Protein AF-V5HG57-F1 (afdb_monomer_lite)

Foldseek 3Di:
DPQDADDQPFKKKWKFFAKAKDWDQDDPPPDDDDDPDQPPPADDPCVVVVVVVVPPPPPVVPVPDPDRDTDDIHMDTHPDMDMDIFHKDDQVVQCVLLVHPTDDPQKTWTQADGHPRSAQTFIWTDDPNDIDGQWGFHDFANGRVNGSHITMTGGVSVCVVLAVVLPVDPPDPVSVVSNDDDPVRVVVVVVVVVVRNVD

Organism: Ixodes ricinus (NCBI:txid34613)

Radius of gyration: 21.06 Å; chains: 1; bounding box: 44×42×65 Å

pLDDT: mean 74.92, std 21.06, range [32.16, 97.38]

Secondary structure (DSSP, 8-state):
----PPPTT--EEEEE--EEEEEEE--GGG--------------TTHHHHHHHHTSSSSTTTTT-TT--EEEEEEEE-SS-EEEEEPPBPHHHHHHHTT-S---TTEEEES----BT-TTPEEEEEETTEEEEEEEEEE--S-SSS-SS-EEEEEHHHHIIIIIHHHHS--SHHHHHHHSPPHHHHHHHHHHHHHHHT-

InterPro domains:
  IPR001254 Serine proteases, trypsin domain [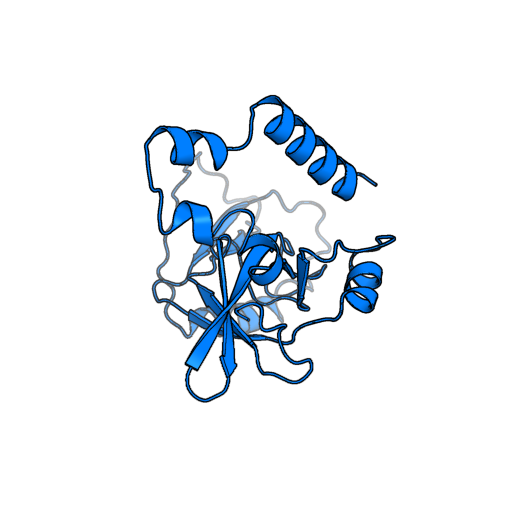PF00089] (87-161)
  IPR001254 Serine proteases, trypsin domain [PS50240] (1-161)
  IPR009003 Peptidase S1, PA clan [SSF50494] (6-161)
  IPR033116 Serine proteases, trypsin family, serine active site [PS00135] (113-124)
  IPR051487 Serine/Threonine Proteases with Immune and Developmental Roles [PTHR2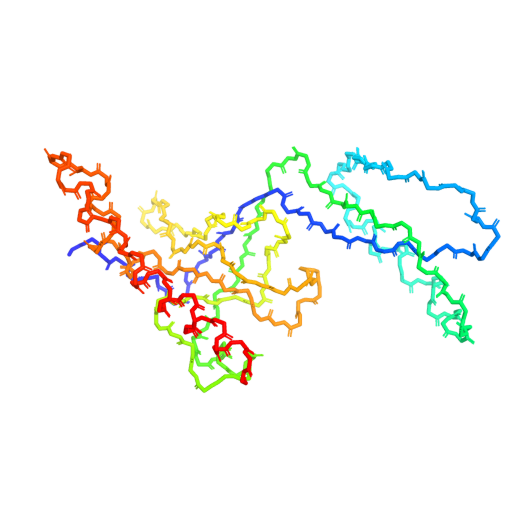4256] (86-161)

Structure (mmCIF, N/CA/C/O backbone):
data_AF-V5HG57-F1
#
_entry.id   AF-V5HG57-F1
#
loop_
_atom_site.group_PDB
_atom_site.id
_atom_site.type_symbol
_atom_site.label_atom_id
_atom_site.label_alt_id
_atom_site.label_comp_id
_atom_site.label_asym_id
_atom_site.label_entity_id
_atom_site.label_seq_id
_atom_site.pdbx_PDB_ins_code
_atom_site.Cartn_x
_atom_site.Cartn_y
_atom_site.Cartn_z
_atom_site.occupancy
_atom_site.B_iso_or_equiv
_atom_site.auth_seq_id
_atom_site.auth_comp_id
_atom_site.auth_asym_id
_atom_site.auth_atom_id
_atom_site.pdbx_PDB_model_num
ATOM 1 N N . GLU A 1 1 ? -6.795 -1.960 21.857 1.00 42.94 1 GLU A N 1
ATOM 2 C CA . GLU A 1 1 ? -7.233 -3.365 21.687 1.00 42.94 1 GLU A CA 1
ATOM 3 C C . GLU A 1 1 ? -7.550 -3.737 20.236 1.00 42.94 1 GLU A C 1
ATOM 5 O O . GLU A 1 1 ? -7.502 -4.916 19.932 1.00 42.94 1 GLU A O 1
ATOM 10 N N . ASN A 1 2 ? -7.757 -2.777 19.320 1.00 52.09 2 ASN A N 1
ATOM 11 C CA . ASN A 1 2 ? -8.104 -3.085 17.923 1.00 52.09 2 ASN A CA 1
ATOM 12 C C . ASN A 1 2 ? -6.965 -2.883 16.898 1.00 52.09 2 ASN A C 1
ATOM 14 O O . ASN A 1 2 ? -7.191 -3.010 15.698 1.00 52.09 2 ASN A O 1
ATOM 18 N N . CYS A 1 3 ? -5.746 -2.569 17.346 1.00 59.22 3 CYS A N 1
ATOM 19 C CA . CYS A 1 3 ? -4.592 -2.366 16.466 1.00 59.22 3 CYS A CA 1
ATOM 20 C C . CYS A 1 3 ? -3.727 -3.628 16.473 1.00 59.22 3 CYS A C 1
ATOM 22 O O . CYS A 1 3 ? -2.805 -3.749 17.280 1.00 59.22 3 CYS A O 1
ATOM 24 N N . ALA A 1 4 ? -4.056 -4.588 15.610 1.00 63.84 4 ALA A N 1
ATOM 25 C CA . ALA A 1 4 ? -3.170 -5.711 15.338 1.00 63.84 4 ALA A CA 1
ATOM 26 C C . ALA A 1 4 ? -2.140 -5.270 14.294 1.00 63.84 4 ALA A C 1
ATOM 28 O O . ALA A 1 4 ? -2.471 -5.023 13.133 1.00 63.84 4 ALA A O 1
ATOM 29 N N . GLU A 1 5 ? -0.889 -5.137 14.723 1.00 80.38 5 GLU A N 1
ATOM 30 C CA . GLU A 1 5 ? 0.228 -5.020 13.795 1.00 80.38 5 GLU A CA 1
ATOM 31 C C . GLU A 1 5 ? 0.356 -6.313 12.990 1.00 80.38 5 GLU A C 1
ATOM 33 O O . GLU A 1 5 ? 0.261 -7.409 13.544 1.00 80.38 5 GLU A O 1
ATOM 38 N N . ILE A 1 6 ? 0.578 -6.184 11.680 1.00 85.31 6 ILE A N 1
ATOM 39 C CA . ILE A 1 6 ? 0.797 -7.338 10.802 1.00 85.31 6 ILE A CA 1
ATOM 40 C C . ILE A 1 6 ? 2.002 -8.134 11.319 1.00 85.31 6 ILE A C 1
ATOM 42 O O . ILE A 1 6 ? 3.115 -7.582 11.350 1.00 85.31 6 ILE A O 1
ATOM 46 N N . PRO A 1 7 ? 1.831 -9.427 11.645 1.00 84.75 7 PRO A N 1
ATOM 47 C CA . PRO A 1 7 ? 2.942 -10.287 12.030 1.00 84.75 7 PRO A CA 1
ATOM 48 C C . PRO A 1 7 ? 3.995 -10.375 10.921 1.00 84.75 7 PRO A C 1
ATOM 50 O O . PRO A 1 7 ? 3.667 -10.415 9.739 1.00 84.75 7 PRO A O 1
ATOM 53 N N . SER A 1 8 ? 5.276 -10.444 11.282 1.00 78.12 8 SER A N 1
ATOM 54 C CA . SER A 1 8 ? 6.375 -10.364 10.307 1.00 78.12 8 SER A CA 1
ATOM 55 C C . SER A 1 8 ? 6.420 -11.489 9.275 1.00 78.12 8 SER A C 1
ATOM 57 O O . SER A 1 8 ? 6.880 -11.252 8.165 1.00 78.12 8 SER A O 1
ATOM 59 N N . ASN A 1 9 ? 5.921 -12.676 9.619 1.00 82.69 9 ASN A N 1
ATOM 60 C CA . ASN A 1 9 ? 5.987 -13.872 8.772 1.00 82.69 9 ASN A CA 1
ATOM 61 C C . ASN A 1 9 ? 4.621 -14.281 8.203 1.00 82.69 9 ASN A C 1
ATOM 63 O O . ASN A 1 9 ? 4.441 -15.434 7.809 1.00 82.69 9 ASN A O 1
ATOM 67 N N . ILE A 1 10 ? 3.632 -13.385 8.226 1.00 91.06 10 ILE A N 1
ATOM 68 C CA . ILE A 1 10 ? 2.308 -13.703 7.697 1.00 91.06 10 ILE A CA 1
ATOM 69 C C . ILE A 1 10 ? 2.287 -13.545 6.181 1.00 91.06 10 ILE A C 1
ATOM 71 O O . ILE A 1 10 ? 2.902 -12.631 5.630 1.00 91.06 10 ILE A O 1
ATOM 75 N N . ARG A 1 11 ? 1.557 -14.434 5.507 1.00 93.88 11 ARG A N 1
ATOM 76 C CA . ARG A 1 11 ? 1.314 -14.297 4.071 1.00 93.88 11 ARG A CA 1
ATOM 77 C C . ARG A 1 11 ? 0.352 -13.149 3.824 1.00 93.88 11 ARG A C 1
ATOM 79 O O . ARG A 1 11 ? -0.651 -13.018 4.529 1.00 93.88 11 ARG A O 1
ATOM 86 N N . THR A 1 12 ? 0.666 -12.346 2.818 1.00 95.62 12 THR A N 1
ATOM 87 C CA . THR A 1 12 ? -0.135 -11.193 2.427 1.00 95.62 12 THR A CA 1
ATOM 88 C C . THR A 1 12 ? -0.577 -11.314 0.984 1.00 95.62 12 THR A C 1
ATOM 90 O O . THR A 1 12 ? 0.136 -11.871 0.153 1.00 95.62 12 THR A O 1
ATOM 93 N N . TYR A 1 13 ? -1.756 -10.787 0.692 1.00 96.62 13 TYR A N 1
ATOM 94 C CA . TYR A 1 13 ? -2.418 -10.938 -0.591 1.00 96.62 13 TYR A CA 1
ATOM 95 C C . TYR A 1 13 ? -2.943 -9.597 -1.064 1.00 96.62 13 TYR A C 1
ATOM 97 O O . TYR A 1 13 ? -3.425 -8.795 -0.267 1.00 96.62 13 TYR A O 1
ATOM 105 N N . ILE A 1 14 ? -2.876 -9.385 -2.366 1.00 96.00 14 ILE A N 1
ATOM 106 C CA . ILE A 1 14 ? -3.485 -8.242 -3.041 1.00 96.00 14 ILE A CA 1
ATOM 107 C C . ILE A 1 14 ? -4.509 -8.747 -4.042 1.00 96.00 14 ILE A C 1
ATOM 109 O O . ILE A 1 14 ? -4.378 -9.865 -4.549 1.00 96.00 14 ILE A O 1
ATOM 113 N N . ALA A 1 15 ? -5.508 -7.921 -4.325 1.00 94.56 15 ALA A N 1
ATOM 114 C CA . ALA A 1 15 ? -6.514 -8.196 -5.336 1.00 94.56 15 ALA A CA 1
ATOM 115 C C . ALA A 1 15 ? -6.860 -6.926 -6.116 1.00 94.56 15 ALA A C 1
ATOM 117 O O . ALA A 1 15 ? -6.899 -5.840 -5.533 1.00 94.56 15 ALA A O 1
ATOM 118 N N . GLY A 1 16 ? -7.138 -7.079 -7.408 1.00 92.25 16 GLY A N 1
ATOM 119 C CA . GLY A 1 16 ? -7.484 -5.971 -8.290 1.00 92.25 16 GLY A CA 1
ATOM 120 C C . GLY A 1 16 ? -7.630 -6.384 -9.757 1.00 92.25 16 GLY A C 1
ATOM 121 O O . GLY A 1 16 ? -7.575 -7.572 -10.086 1.00 92.25 16 GLY A O 1
ATOM 122 N N . TRP A 1 17 ? -7.892 -5.403 -10.619 1.00 89.25 17 TRP A N 1
ATOM 123 C CA . TRP A 1 17 ? -8.139 -5.579 -12.061 1.00 89.25 17 TRP A CA 1
ATOM 124 C C . TRP A 1 17 ? -6.959 -5.147 -12.935 1.00 89.25 17 TRP A C 1
ATOM 126 O O . TRP A 1 17 ? -7.114 -5.097 -14.152 1.00 89.25 17 TRP A O 1
ATOM 136 N N . GLY A 1 18 ? -5.819 -4.845 -12.304 1.00 84.50 18 GLY A N 1
ATOM 137 C CA . GLY A 1 18 ? -4.520 -4.482 -12.857 1.00 84.50 18 GLY A CA 1
ATOM 138 C C . GLY A 1 18 ? -4.418 -4.366 -14.376 1.00 84.50 18 GLY A C 1
ATOM 139 O O . GLY A 1 18 ? -4.601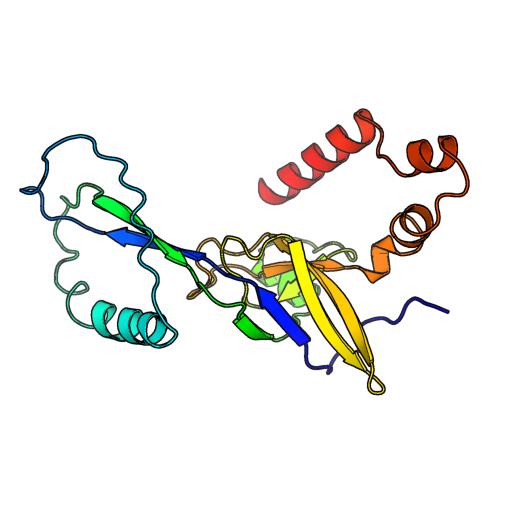 -5.333 -15.119 1.00 84.50 18 GLY A O 1
ATOM 140 N N . GLN A 1 19 ? -4.039 -3.176 -14.817 1.00 84.19 19 GLN A N 1
ATOM 141 C CA . GLN A 1 19 ? -3.807 -2.813 -16.201 1.00 84.19 19 GLN A CA 1
ATOM 142 C C . GLN A 1 19 ? -2.316 -2.565 -16.436 1.00 84.19 19 GLN A C 1
ATOM 144 O O . GLN A 1 19 ? -1.658 -1.879 -15.652 1.00 84.19 19 GLN A O 1
ATOM 149 N N . LYS A 1 20 ? -1.782 -3.105 -17.530 1.00 81.31 20 LYS A N 1
ATOM 150 C CA . LYS A 1 20 ? -0.427 -2.827 -18.006 1.00 81.31 20 LYS A CA 1
ATOM 151 C C . LYS A 1 20 ? -0.487 -2.003 -19.285 1.00 81.31 20 LYS A C 1
ATOM 153 O O . LYS A 1 20 ? -1.178 -2.374 -20.230 1.00 81.31 20 LYS A O 1
ATOM 158 N N . GLU A 1 21 ? 0.272 -0.916 -19.323 1.00 70.69 21 GLU A N 1
ATOM 159 C CA . GLU A 1 21 ? 0.522 -0.177 -20.559 1.00 70.69 21 GLU A CA 1
ATOM 160 C C . GLU A 1 21 ? 1.551 -0.936 -21.409 1.00 70.69 21 GLU A C 1
ATOM 162 O O . GLU A 1 21 ? 2.564 -1.421 -20.900 1.00 70.69 21 GLU A O 1
ATOM 167 N N . VAL A 1 22 ? 1.283 -1.068 -22.705 1.00 66.81 22 VAL A N 1
ATOM 168 C CA . VAL A 1 22 ? 2.178 -1.686 -23.686 1.00 66.81 22 VAL A CA 1
ATOM 169 C C . VAL A 1 22 ? 2.349 -0.713 -24.844 1.00 66.81 22 VAL A C 1
ATOM 171 O O . VAL A 1 22 ? 1.372 -0.277 -25.453 1.00 66.81 22 VAL A O 1
ATOM 174 N N . PHE A 1 23 ? 3.598 -0.349 -25.129 1.00 63.00 23 PHE A N 1
ATOM 175 C CA . PHE A 1 23 ? 3.946 0.523 -26.246 1.00 63.00 23 PHE A CA 1
ATOM 176 C C . PHE A 1 23 ? 4.229 -0.326 -27.483 1.00 63.00 23 PHE A C 1
ATOM 178 O O . PHE A 1 23 ? 5.211 -1.068 -27.500 1.00 63.00 23 PHE A O 1
ATOM 185 N N . ASP A 1 24 ? 3.414 -0.187 -28.528 1.00 56.53 24 ASP A N 1
ATOM 186 C CA . ASP A 1 24 ? 3.728 -0.794 -29.820 1.00 56.53 24 ASP A CA 1
ATOM 187 C C . ASP A 1 24 ? 4.798 0.050 -30.528 1.00 56.53 24 ASP A C 1
ATOM 189 O O . ASP A 1 24 ? 4.638 1.264 -30.706 1.00 56.53 24 ASP A O 1
ATOM 193 N N . THR A 1 25 ? 5.884 -0.577 -30.991 1.00 53.00 25 THR A N 1
ATOM 194 C CA . THR A 1 25 ? 6.764 0.058 -31.980 1.00 53.00 25 THR A CA 1
ATOM 195 C C . THR A 1 25 ? 6.240 -0.268 -33.376 1.00 53.00 25 THR A C 1
ATOM 197 O O . THR A 1 25 ? 6.283 -1.409 -33.833 1.00 53.00 25 THR A O 1
ATOM 200 N N . LEU A 1 26 ? 5.680 0.728 -34.068 1.00 49.19 26 LEU A N 1
ATOM 201 C CA . LEU A 1 26 ? 5.247 0.545 -35.452 1.00 49.19 26 LEU A CA 1
ATOM 202 C C . LEU A 1 26 ? 6.386 0.915 -36.417 1.00 49.19 26 LEU A C 1
ATOM 204 O O . LEU A 1 26 ? 7.054 1.931 -36.218 1.00 49.19 26 LEU A O 1
ATOM 208 N N . PRO A 1 27 ? 6.613 0.130 -37.486 1.00 47.38 27 PRO A N 1
ATOM 209 C CA . PRO A 1 27 ? 7.460 0.549 -38.598 1.00 47.38 27 PRO A CA 1
ATOM 210 C C . PRO A 1 27 ? 6.928 1.839 -39.250 1.00 47.38 27 PRO A C 1
ATOM 212 O O . PRO A 1 27 ? 5.717 1.984 -39.420 1.00 47.38 27 PRO A O 1
ATOM 215 N N . ASP A 1 28 ? 7.841 2.726 -39.671 1.00 45.78 28 ASP A N 1
ATOM 216 C CA . ASP A 1 28 ? 7.600 4.078 -40.235 1.00 45.78 28 ASP A CA 1
ATOM 217 C C . ASP A 1 28 ? 6.481 4.180 -41.305 1.00 45.78 28 ASP A C 1
ATOM 219 O O . ASP A 1 28 ? 5.923 5.257 -41.510 1.00 45.78 28 ASP A O 1
ATOM 223 N N . ASP A 1 29 ? 6.129 3.089 -41.992 1.00 46.75 29 ASP A N 1
ATOM 224 C CA . ASP A 1 29 ? 5.188 3.090 -43.127 1.00 46.75 29 ASP A CA 1
ATOM 225 C C . ASP A 1 29 ? 3.693 3.049 -42.739 1.00 46.75 29 ASP A C 1
ATOM 227 O O . ASP A 1 29 ? 2.832 3.073 -43.619 1.00 46.75 29 ASP A O 1
ATOM 231 N N . TYR A 1 30 ? 3.355 3.012 -41.445 1.00 43.81 30 TYR A N 1
ATOM 232 C CA . TYR A 1 30 ? 1.968 2.926 -40.955 1.00 43.81 30 TYR A CA 1
ATOM 233 C C . TYR A 1 30 ? 1.437 4.232 -40.339 1.00 43.81 30 TYR A C 1
ATOM 235 O O . TYR A 1 30 ? 0.608 4.216 -39.435 1.00 43.81 30 TYR A O 1
ATOM 243 N N . PHE A 1 31 ? 1.870 5.394 -40.833 1.00 38.50 31 PHE A N 1
ATOM 244 C CA . PHE A 1 31 ? 1.206 6.656 -40.495 1.00 38.50 31 PHE A CA 1
ATOM 245 C C . PHE A 1 31 ? -0.000 6.883 -41.410 1.00 38.50 31 PHE A C 1
ATOM 247 O O . PHE A 1 31 ? 0.110 7.492 -42.473 1.00 38.50 31 PHE A O 1
ATOM 254 N N . ASN A 1 32 ? -1.173 6.428 -40.971 1.00 36.78 32 ASN A N 1
ATOM 255 C CA . ASN A 1 32 ? -2.431 6.986 -41.446 1.00 36.78 32 ASN A CA 1
ATOM 256 C C . ASN A 1 32 ? -3.322 7.330 -40.250 1.00 36.78 32 ASN A C 1
ATOM 258 O O . ASN A 1 32 ? -3.876 6.452 -39.605 1.00 36.78 32 ASN A O 1
ATOM 262 N N . GLU A 1 33 ? -3.432 8.641 -40.035 1.00 36.12 33 GLU A N 1
ATOM 263 C CA . GLU A 1 33 ? -4.558 9.345 -39.423 1.00 36.12 33 GLU A CA 1
ATOM 264 C C . GLU A 1 33 ? -4.818 9.123 -37.920 1.00 36.12 33 GLU A C 1
ATOM 266 O O . GLU A 1 33 ? -4.978 8.018 -37.421 1.00 36.12 33 GLU A O 1
ATOM 271 N N . TYR A 1 34 ? -4.875 10.246 -37.197 1.00 35.69 34 TYR A N 1
ATOM 272 C CA . TYR A 1 34 ? -5.292 10.371 -35.802 1.00 35.69 34 TYR A CA 1
ATOM 273 C C . TYR A 1 34 ? -6.565 9.556 -35.510 1.00 35.69 34 TYR A C 1
ATOM 275 O O . TYR A 1 34 ? -7.676 10.040 -35.716 1.00 35.69 34 TYR A O 1
ATOM 283 N N . TYR A 1 35 ? -6.402 8.358 -34.960 1.00 32.16 35 TYR A N 1
ATOM 284 C CA . TYR A 1 35 ? -7.476 7.595 -34.340 1.00 32.16 35 TYR A CA 1
ATOM 285 C C . TYR A 1 35 ? -7.008 7.149 -32.954 1.00 32.16 35 TYR A C 1
ATOM 287 O O . TYR A 1 35 ? -6.254 6.194 -32.802 1.00 32.16 35 TYR A O 1
ATOM 295 N N . TYR A 1 36 ? -7.448 7.886 -31.931 1.00 37.22 36 TYR A N 1
ATOM 296 C CA . TYR A 1 36 ? -7.508 7.376 -30.564 1.00 37.22 36 TYR A CA 1
ATOM 297 C C . TYR A 1 36 ? -8.676 6.387 -30.508 1.00 37.22 36 TYR A C 1
ATOM 299 O O . TYR A 1 36 ? -9.781 6.753 -30.114 1.00 37.22 36 TYR A O 1
ATOM 307 N N . GLU A 1 37 ? -8.458 5.161 -30.972 1.00 34.44 37 GLU A N 1
ATOM 308 C CA . GLU A 1 37 ? -9.336 4.049 -30.620 1.00 34.44 37 GLU A CA 1
ATOM 309 C C . GLU A 1 37 ? -8.709 3.347 -29.420 1.00 34.44 37 GLU A C 1
ATOM 311 O O . GLU A 1 37 ? -7.666 2.703 -29.510 1.00 34.44 37 GLU A O 1
ATOM 316 N N . GLU A 1 38 ? -9.328 3.555 -28.262 1.00 38.06 38 GLU A N 1
ATOM 317 C CA . GLU A 1 38 ? -9.085 2.807 -27.036 1.00 38.06 38 GLU A CA 1
ATOM 318 C C . GLU A 1 38 ? -9.523 1.357 -27.312 1.00 38.06 38 GLU A C 1
ATOM 320 O O . GLU A 1 38 ? -10.684 0.990 -27.134 1.00 38.06 38 GLU A O 1
ATOM 325 N N . PHE A 1 39 ? -8.626 0.550 -27.888 1.00 40.44 39 PHE A N 1
ATOM 326 C CA . PHE A 1 39 ? -8.880 -0.867 -28.139 1.00 40.44 39 PHE A CA 1
ATOM 327 C C . PHE A 1 39 ? -8.864 -1.603 -26.801 1.00 40.44 39 PHE A C 1
ATOM 329 O O . PHE A 1 39 ? -7.827 -2.045 -26.309 1.00 40.44 39 PHE A O 1
ATOM 336 N N . GLU A 1 40 ? -10.041 -1.712 -26.200 1.00 42.28 40 GLU A N 1
ATOM 337 C CA . GLU A 1 40 ? -10.320 -2.598 -25.082 1.00 42.28 40 GLU A CA 1
ATOM 338 C C . GLU A 1 40 ? -10.307 -4.066 -25.560 1.00 42.28 40 GLU A C 1
ATOM 340 O O . GLU A 1 40 ? -11.352 -4.693 -25.720 1.00 42.28 40 GLU A O 1
ATOM 345 N N . GLU A 1 41 ? -9.131 -4.631 -25.854 1.00 44.59 41 GLU A N 1
ATOM 346 C CA . GLU A 1 41 ? -9.019 -6.073 -26.103 1.00 44.59 41 GLU A CA 1
ATOM 347 C C . GLU A 1 41 ? -9.095 -6.828 -24.768 1.00 44.59 41 GLU A C 1
ATOM 349 O O . GLU A 1 41 ? -8.164 -6.843 -23.961 1.00 44.59 41 GLU A O 1
ATOM 354 N N . ASP A 1 42 ? -10.250 -7.448 -24.531 1.00 41.72 42 ASP A N 1
ATOM 355 C CA . ASP A 1 42 ? -10.538 -8.303 -23.381 1.00 41.72 42 ASP A CA 1
ATOM 356 C C . ASP A 1 42 ? -9.661 -9.570 -23.410 1.00 41.72 42 ASP A C 1
ATOM 358 O O . ASP A 1 42 ? -10.064 -10.623 -23.911 1.00 41.72 42 ASP A O 1
ATOM 362 N N . MET A 1 43 ? -8.435 -9.497 -22.886 1.00 46.25 43 MET A N 1
ATOM 363 C CA . MET A 1 43 ? -7.563 -10.670 -22.837 1.00 46.25 43 MET A CA 1
ATOM 364 C C . MET A 1 43 ? -7.898 -11.560 -21.636 1.00 46.25 43 MET A C 1
ATOM 366 O O . MET A 1 43 ? -7.710 -11.207 -20.471 1.00 46.25 43 MET A O 1
ATOM 370 N N . ALA A 1 44 ? -8.390 -12.760 -21.945 1.00 40.06 44 ALA A N 1
ATOM 371 C CA . ALA A 1 44 ? -8.538 -13.857 -21.000 1.00 40.06 44 ALA A CA 1
ATOM 372 C C . ALA A 1 44 ? -7.175 -14.292 -20.420 1.00 40.06 44 ALA A C 1
ATOM 374 O O . ALA A 1 44 ? -6.125 -14.069 -21.021 1.00 40.06 44 ALA A O 1
ATOM 375 N N . LYS A 1 45 ? -7.230 -14.962 -19.260 1.00 43.38 45 LYS A N 1
ATOM 376 C CA . LYS A 1 45 ? -6.143 -15.443 -18.372 1.00 43.38 45 LYS A CA 1
ATOM 377 C C . LYS A 1 45 ? -4.840 -15.971 -19.008 1.00 43.38 45 LYS A C 1
ATOM 379 O O . LYS A 1 45 ? -3.826 -15.986 -18.316 1.00 43.38 45 LYS A O 1
ATOM 384 N N . ASP A 1 46 ? -4.839 -16.364 -20.278 1.00 42.28 46 ASP A N 1
ATOM 385 C CA . ASP A 1 46 ? -3.674 -16.914 -20.984 1.00 42.28 46 ASP A CA 1
ATOM 386 C C . ASP A 1 46 ? -2.812 -15.845 -21.702 1.00 42.28 46 ASP A C 1
ATOM 388 O O . ASP A 1 46 ? -1.654 -16.106 -22.030 1.00 42.28 46 ASP A O 1
ATOM 392 N N . GLY A 1 47 ? -3.316 -14.614 -21.885 1.00 43.97 47 GLY A N 1
ATOM 393 C CA . GLY A 1 47 ? -2.632 -13.558 -22.652 1.00 43.97 47 GLY A CA 1
ATOM 394 C C . GLY A 1 47 ? -1.387 -12.954 -21.981 1.00 43.97 47 GLY A C 1
ATOM 395 O O . GLY A 1 47 ? -0.433 -12.589 -22.662 1.00 43.97 47 GLY A O 1
ATOM 396 N N . ILE A 1 48 ? -1.336 -12.901 -20.643 1.00 44.75 48 ILE A N 1
ATOM 397 C CA . ILE A 1 48 ? -0.183 -12.327 -19.912 1.00 44.75 48 ILE A CA 1
ATOM 398 C C . ILE A 1 48 ? 1.062 -13.225 -20.032 1.00 44.75 48 ILE A C 1
ATOM 400 O O . ILE A 1 48 ? 2.185 -12.727 -20.098 1.00 44.75 48 ILE A O 1
ATOM 404 N N . LEU A 1 49 ? 0.881 -14.551 -20.088 1.00 41.69 49 LEU A N 1
ATOM 405 C CA . LEU A 1 49 ? 1.987 -15.497 -20.280 1.00 41.69 49 LEU A CA 1
ATOM 406 C C . LEU A 1 49 ? 2.459 -15.530 -21.742 1.00 41.69 49 LEU A C 1
ATOM 408 O O . LEU A 1 49 ? 3.662 -15.631 -21.973 1.00 41.69 49 LEU A O 1
ATOM 412 N N . GLN A 1 50 ? 1.552 -15.363 -22.712 1.00 38.66 50 GLN A N 1
ATOM 413 C CA . GLN A 1 50 ? 1.906 -15.246 -24.133 1.00 38.66 50 GLN A CA 1
ATOM 414 C C . GLN A 1 50 ? 2.667 -13.956 -24.459 1.00 38.66 50 GLN A C 1
ATOM 416 O O . GLN A 1 50 ? 3.651 -14.015 -25.194 1.00 38.66 50 GLN A O 1
ATOM 421 N N . ALA A 1 51 ? 2.313 -12.825 -23.839 1.00 42.47 51 ALA A N 1
ATOM 422 C CA . ALA A 1 51 ? 3.063 -11.576 -23.998 1.00 42.47 51 ALA A CA 1
ATOM 423 C C . ALA A 1 51 ? 4.534 -11.709 -23.555 1.00 42.47 51 ALA A C 1
ATOM 425 O O . ALA A 1 51 ? 5.404 -11.014 -24.064 1.00 42.47 51 ALA A O 1
ATOM 426 N N . ARG A 1 52 ? 4.856 -12.636 -22.643 1.00 41.78 52 ARG A N 1
ATOM 427 C CA . ARG A 1 52 ? 6.246 -12.899 -22.242 1.00 41.78 52 ARG A CA 1
ATOM 428 C C . ARG A 1 52 ? 7.021 -13.740 -23.263 1.00 41.78 52 ARG A C 1
ATOM 430 O O . ARG A 1 52 ? 8.239 -13.604 -23.342 1.00 41.78 52 ARG A O 1
ATOM 437 N N . GLU A 1 53 ? 6.347 -14.607 -24.019 1.00 38.81 53 GLU A N 1
ATOM 438 C CA . GLU A 1 53 ? 6.989 -15.444 -25.043 1.00 38.81 53 GLU A CA 1
ATOM 439 C C . GLU A 1 53 ? 7.143 -14.711 -26.385 1.00 38.81 53 GLU A C 1
ATOM 441 O O . GLU A 1 53 ? 8.165 -14.885 -27.045 1.00 38.81 53 GLU A O 1
ATOM 446 N N . GLU A 1 54 ? 6.214 -13.825 -26.759 1.00 41.47 54 GLU A N 1
ATOM 447 C CA . GLU A 1 54 ? 6.322 -13.048 -28.007 1.00 41.47 54 GLU A CA 1
ATOM 448 C C . GLU A 1 54 ? 7.367 -11.916 -27.942 1.00 41.47 54 GLU A C 1
ATOM 450 O O . GLU A 1 54 ? 7.960 -11.574 -28.965 1.00 41.47 54 GLU A O 1
ATOM 455 N N . PHE A 1 55 ? 7.684 -11.399 -26.748 1.00 42.72 55 PHE A N 1
ATOM 456 C CA . PHE A 1 55 ? 8.705 -10.355 -26.557 1.00 42.72 55 PHE A CA 1
ATOM 457 C C . PHE A 1 55 ? 10.157 -10.876 -26.487 1.00 42.72 55 PHE A C 1
ATOM 459 O O . PHE A 1 55 ? 11.096 -10.084 -26.569 1.00 42.72 55 PHE A O 1
ATOM 466 N N . SER A 1 56 ? 10.379 -12.188 -26.327 1.00 42.47 56 SER A N 1
ATOM 467 C CA . SER A 1 56 ? 11.709 -12.734 -25.994 1.00 42.47 56 SER A CA 1
ATOM 468 C C . SER A 1 56 ? 12.704 -12.737 -27.162 1.00 42.47 56 SER A C 1
ATOM 470 O O . SER A 1 56 ? 13.883 -12.460 -26.950 1.00 42.47 56 SER A O 1
ATOM 472 N N . ASP A 1 57 ? 12.275 -13.017 -28.397 1.00 39.91 57 ASP A N 1
ATOM 473 C CA . ASP A 1 57 ? 13.241 -13.461 -29.420 1.00 39.91 57 ASP A CA 1
ATOM 474 C C . ASP A 1 57 ? 13.299 -12.599 -30.697 1.00 39.91 57 ASP A C 1
ATOM 476 O O . ASP A 1 57 ? 14.262 -12.716 -31.459 1.00 39.91 57 ASP A O 1
ATOM 480 N N . TYR A 1 58 ? 12.334 -11.701 -30.945 1.00 41.38 58 TYR A N 1
ATOM 481 C CA . TYR A 1 58 ? 12.268 -10.955 -32.215 1.00 41.38 58 TYR A CA 1
ATOM 482 C C . TYR A 1 58 ? 12.820 -9.515 -32.157 1.00 41.38 58 TYR A C 1
ATOM 484 O O . TYR A 1 58 ? 13.398 -9.046 -33.139 1.00 41.38 58 TYR A O 1
ATOM 492 N N . GLU A 1 59 ? 12.727 -8.810 -31.022 1.00 43.69 59 GLU A N 1
ATOM 493 C CA . GLU A 1 59 ? 13.049 -7.368 -30.970 1.00 43.69 59 GLU A CA 1
ATOM 494 C C . GLU A 1 59 ? 14.473 -7.018 -30.505 1.00 43.69 59 GLU A C 1
ATOM 496 O O . GLU A 1 59 ? 14.999 -5.970 -30.888 1.00 43.69 59 GLU A O 1
ATOM 501 N N . LEU A 1 60 ? 15.174 -7.896 -29.776 1.00 40.47 60 LEU A N 1
ATOM 502 C CA . LEU A 1 60 ? 16.541 -7.604 -29.304 1.00 40.47 60 LEU A CA 1
ATOM 503 C C . LEU A 1 60 ? 17.588 -7.516 -30.432 1.00 40.47 60 LEU A C 1
ATOM 505 O O . LEU A 1 60 ? 18.661 -6.950 -30.231 1.00 40.47 60 LEU A O 1
ATOM 509 N N . THR A 1 61 ? 17.299 -8.034 -31.630 1.00 38.62 61 THR A N 1
ATOM 510 C CA . THR A 1 61 ? 18.231 -7.966 -32.773 1.00 38.62 61 THR A CA 1
ATOM 511 C C . THR A 1 61 ? 18.081 -6.700 -33.622 1.00 38.62 61 THR A C 1
ATOM 513 O O . THR A 1 61 ? 19.019 -6.348 -34.338 1.00 38.62 61 THR A O 1
ATOM 516 N N . ASN A 1 62 ? 16.966 -5.967 -33.501 1.00 40.66 62 ASN A N 1
ATOM 517 C CA . ASN A 1 62 ? 16.649 -4.814 -34.357 1.00 40.66 62 ASN A CA 1
ATOM 518 C C . ASN A 1 62 ? 16.746 -3.444 -33.659 1.00 40.66 62 ASN A C 1
ATOM 520 O O . ASN A 1 62 ? 16.617 -2.414 -34.323 1.00 40.66 62 ASN A O 1
ATOM 524 N N . MET A 1 63 ? 17.089 -3.396 -32.365 1.00 39.91 63 MET A N 1
ATOM 525 C CA . MET A 1 63 ? 17.326 -2.148 -31.608 1.00 39.91 63 MET A CA 1
ATOM 526 C C . MET A 1 63 ? 18.521 -1.304 -32.102 1.00 39.91 63 MET A C 1
ATOM 528 O O . MET A 1 63 ? 18.815 -0.250 -31.545 1.00 39.91 63 MET A O 1
ATOM 532 N N . ALA A 1 64 ? 19.208 -1.713 -33.172 1.00 36.00 64 ALA A N 1
ATOM 533 C CA . ALA A 1 64 ? 20.247 -0.911 -33.816 1.00 36.00 64 ALA A CA 1
ATOM 534 C C . ALA A 1 64 ? 19.705 0.117 -34.839 1.00 36.00 64 ALA A C 1
ATOM 536 O O . ALA A 1 64 ? 20.495 0.668 -35.609 1.00 36.00 64 ALA A O 1
ATOM 537 N N . SER A 1 65 ? 18.392 0.392 -34.883 1.00 39.91 65 SER A N 1
ATOM 538 C CA . SER A 1 65 ? 17.818 1.416 -35.771 1.00 39.91 65 SER A CA 1
ATOM 539 C C . SER A 1 65 ? 17.406 2.682 -34.999 1.00 39.91 65 SER A C 1
ATOM 541 O O . SER A 1 65 ? 16.467 2.637 -34.207 1.00 39.91 65 SER A O 1
ATOM 543 N N . PRO A 1 66 ? 18.037 3.847 -35.239 1.00 40.09 66 PRO A N 1
ATOM 544 C CA . PRO A 1 66 ? 17.770 5.094 -34.513 1.00 40.09 66 PRO A CA 1
ATOM 545 C C . PRO A 1 66 ? 16.473 5.811 -34.957 1.00 40.09 66 PRO A C 1
ATOM 547 O O . PRO A 1 66 ? 16.401 7.036 -34.895 1.00 40.09 66 PRO A O 1
ATOM 550 N N . ARG A 1 67 ? 15.469 5.081 -35.469 1.00 42.81 67 ARG A N 1
ATOM 551 C CA . ARG A 1 67 ? 14.268 5.639 -36.130 1.00 42.81 67 ARG A CA 1
ATOM 552 C C . ARG A 1 67 ? 12.924 5.079 -35.646 1.00 42.81 67 ARG A C 1
ATOM 554 O O . ARG A 1 67 ? 11.936 5.242 -36.342 1.00 42.81 67 ARG A O 1
ATOM 561 N N . ALA A 1 68 ? 12.846 4.440 -34.482 1.00 44.31 68 ALA A N 1
ATOM 562 C CA . ALA A 1 68 ? 11.539 4.071 -33.934 1.00 44.31 68 ALA A CA 1
ATOM 563 C C . ALA A 1 68 ? 10.731 5.347 -33.604 1.00 44.31 68 ALA A C 1
ATOM 565 O O . ALA A 1 68 ? 11.066 6.073 -32.667 1.00 44.31 68 ALA A O 1
ATOM 566 N N . VAL A 1 69 ? 9.708 5.650 -34.406 1.00 47.97 69 VAL A N 1
ATOM 567 C CA . VAL A 1 69 ? 8.713 6.695 -34.128 1.00 47.97 69 VAL A CA 1
ATOM 568 C C . VAL A 1 69 ? 7.592 6.045 -33.312 1.00 47.97 69 VAL A C 1
ATOM 570 O O . VAL A 1 69 ? 7.120 4.970 -33.667 1.00 47.97 69 VAL A O 1
ATOM 573 N N . GLY A 1 70 ? 7.221 6.652 -32.180 1.00 48.00 70 GLY A N 1
ATOM 574 C CA . GLY A 1 70 ? 6.292 6.058 -31.209 1.00 48.00 70 GLY A CA 1
ATOM 575 C C . GLY A 1 70 ? 4.948 5.651 -31.824 1.00 48.00 70 GLY A C 1
ATOM 576 O O . GLY A 1 70 ? 4.333 6.445 -32.536 1.00 48.00 70 GLY A O 1
ATOM 577 N N . GLY A 1 71 ? 4.523 4.413 -31.556 1.00 51.44 71 GLY A N 1
ATOM 578 C CA . GLY A 1 71 ? 3.230 3.863 -31.962 1.00 51.44 71 GLY A CA 1
ATOM 579 C C . GLY A 1 71 ? 2.132 4.050 -30.903 1.00 51.44 71 GLY A C 1
ATOM 580 O O . GLY A 1 71 ? 2.336 4.762 -29.914 1.00 51.44 71 GLY A O 1
ATOM 581 N N . PRO A 1 72 ? 0.942 3.457 -31.119 1.00 54.69 72 PRO A N 1
ATOM 582 C CA . PRO A 1 72 ? -0.176 3.551 -30.186 1.00 54.69 72 PRO A CA 1
ATOM 583 C C . PRO A 1 72 ? 0.152 2.879 -28.845 1.00 54.69 72 PRO A C 1
ATOM 585 O O . PRO A 1 72 ? 0.858 1.873 -28.783 1.00 54.69 72 PRO A O 1
ATOM 588 N N . VAL A 1 73 ? -0.397 3.440 -27.766 1.00 58.50 73 VAL A N 1
ATOM 589 C CA . VAL A 1 73 ? -0.364 2.829 -26.432 1.00 58.50 73 VAL A CA 1
ATOM 590 C C . VAL A 1 73 ? -1.538 1.863 -26.334 1.00 58.50 73 VAL A C 1
ATOM 592 O O . VAL A 1 73 ? -2.689 2.281 -26.466 1.00 58.50 73 VAL A O 1
ATOM 595 N N . ARG A 1 74 ? -1.257 0.579 -26.111 1.00 64.88 74 ARG A N 1
ATOM 596 C CA . ARG A 1 74 ? -2.268 -0.421 -25.759 1.00 64.88 74 ARG A CA 1
ATOM 597 C C . ARG A 1 74 ? -2.315 -0.608 -24.256 1.00 64.88 74 ARG A C 1
ATOM 599 O O . ARG A 1 74 ? -1.313 -0.471 -23.560 1.00 64.88 74 ARG A O 1
ATOM 606 N N . PHE A 1 75 ? -3.482 -0.996 -23.766 1.00 67.31 75 PHE A N 1
ATOM 607 C CA . PHE A 1 75 ? -3.693 -1.288 -22.361 1.00 67.31 75 PHE A CA 1
ATOM 608 C C . PHE A 1 75 ? -4.157 -2.728 -22.195 1.00 67.31 75 PHE A C 1
ATOM 610 O O . PHE A 1 75 ? -5.266 -3.084 -22.582 1.00 67.31 75 PHE A O 1
ATOM 617 N N . LEU A 1 76 ? -3.310 -3.562 -21.600 1.00 71.88 76 LEU A N 1
ATOM 618 C CA . LEU A 1 76 ? -3.680 -4.920 -21.231 1.00 71.88 76 LEU A CA 1
ATO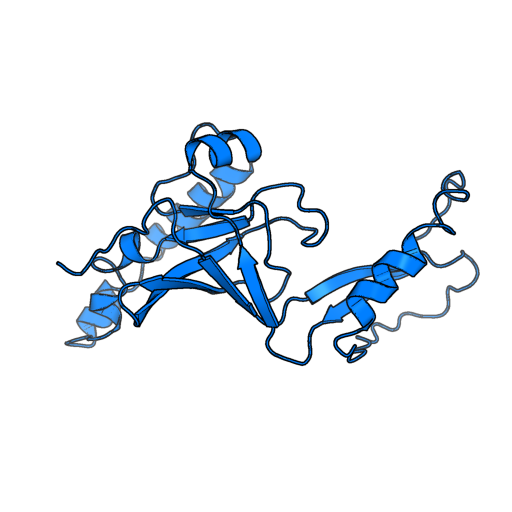M 619 C C . LEU A 1 76 ? -4.380 -4.867 -19.881 1.00 71.88 76 LEU A C 1
ATOM 621 O O . LEU A 1 76 ? -3.735 -4.609 -18.869 1.00 71.88 76 LEU A O 1
ATOM 625 N N . ARG A 1 77 ? -5.688 -5.099 -19.855 1.00 74.06 77 ARG A N 1
ATOM 626 C CA . ARG A 1 77 ? -6.498 -5.076 -18.631 1.00 74.06 77 ARG A CA 1
ATOM 627 C C . ARG A 1 77 ? -7.017 -6.463 -18.284 1.00 74.06 77 ARG A C 1
ATOM 629 O O . ARG A 1 77 ? -7.278 -7.271 -19.174 1.00 74.06 77 ARG A O 1
ATOM 636 N N . SER A 1 78 ? -7.249 -6.712 -17.000 1.00 74.62 78 SER A N 1
ATOM 637 C CA . SER A 1 78 ? -7.958 -7.918 -16.571 1.00 74.62 78 SER A CA 1
ATOM 638 C C . SER A 1 78 ? -9.467 -7.665 -16.547 1.00 74.62 78 SER A C 1
ATOM 640 O O . SER A 1 78 ? -9.940 -6.764 -15.861 1.00 74.62 78 SER A O 1
ATOM 642 N N . VAL A 1 79 ? -10.248 -8.484 -17.256 1.00 77.69 79 VAL A N 1
ATOM 643 C CA . VAL A 1 79 ? -11.727 -8.430 -17.203 1.00 77.69 79 VAL A CA 1
ATOM 644 C C . VAL A 1 79 ? -12.309 -9.084 -15.946 1.00 77.69 79 VAL A C 1
ATOM 646 O O . VAL A 1 79 ? -13.457 -8.844 -15.574 1.00 77.69 79 VAL A O 1
ATOM 649 N N . GLU A 1 80 ? -11.511 -9.904 -15.266 1.00 84.50 80 GLU A N 1
ATOM 650 C CA . GLU A 1 80 ? -11.863 -10.549 -14.005 1.00 84.50 80 GLU A CA 1
ATOM 651 C C . GLU A 1 80 ? -11.036 -9.966 -12.861 1.00 84.50 80 GLU A C 1
ATOM 653 O O . GLU A 1 80 ? -9.908 -9.515 -13.056 1.00 84.50 80 GLU A O 1
ATOM 658 N N . LEU A 1 81 ? -11.593 -10.018 -11.650 1.00 89.88 81 LEU A N 1
ATOM 659 C CA . LEU A 1 81 ? -10.836 -9.705 -10.445 1.00 89.88 81 LEU A CA 1
ATOM 660 C C . LEU A 1 81 ? -9.743 -10.761 -10.253 1.00 89.88 81 LEU A C 1
ATOM 662 O O . LEU A 1 81 ? -10.034 -11.955 -10.136 1.00 89.88 81 LEU A O 1
ATOM 666 N N . MET A 1 82 ? -8.501 -10.307 -10.163 1.00 90.19 82 MET A N 1
ATOM 667 C CA . MET A 1 82 ? -7.333 -11.147 -9.939 1.00 90.19 82 MET A CA 1
ATOM 668 C C . MET A 1 82 ? -6.833 -10.982 -8.508 1.00 90.19 82 MET A C 1
ATOM 670 O O . MET A 1 82 ? -7.141 -10.004 -7.828 1.00 90.19 82 MET A O 1
ATOM 674 N N . TRP A 1 83 ? -6.053 -11.951 -8.035 1.00 93.31 83 TRP A N 1
ATOM 675 C CA . TRP A 1 83 ? -5.362 -11.855 -6.756 1.00 93.31 83 TRP A CA 1
ATOM 676 C C . TRP A 1 83 ? -4.033 -12.598 -6.805 1.00 93.31 83 TRP A C 1
ATOM 678 O O . TRP A 1 83 ? -3.851 -13.525 -7.598 1.00 93.31 83 TRP A O 1
ATOM 688 N N . ARG A 1 84 ? -3.102 -12.203 -5.939 1.00 92.06 84 ARG A N 1
ATOM 689 C CA . ARG A 1 84 ? -1.831 -12.911 -5.757 1.00 92.06 84 ARG A CA 1
ATOM 690 C C . ARG A 1 84 ? -1.304 -12.764 -4.343 1.00 92.06 84 ARG A C 1
ATOM 692 O O . ARG A 1 84 ? -1.564 -11.772 -3.665 1.00 92.06 84 ARG A O 1
ATOM 699 N N . GLU A 1 85 ? -0.524 -13.754 -3.932 1.00 94.69 85 GLU A N 1
ATOM 700 C CA . GLU A 1 85 ? 0.335 -13.644 -2.759 1.00 94.69 85 GLU A CA 1
ATOM 701 C C . GLU A 1 85 ? 1.514 -12.712 -3.076 1.00 94.69 85 GLU A C 1
ATOM 703 O O . GLU A 1 85 ? 2.088 -12.753 -4.173 1.00 94.69 85 GLU A O 1
ATOM 708 N N . ILE A 1 86 ? 1.867 -11.860 -2.116 1.00 93.06 86 ILE A N 1
ATOM 709 C CA . ILE A 1 86 ? 3.035 -10.985 -2.184 1.00 93.06 86 ILE A CA 1
ATOM 710 C C . ILE A 1 86 ? 3.811 -11.003 -0.873 1.00 93.06 86 ILE A C 1
ATOM 712 O O . ILE A 1 86 ? 3.261 -11.268 0.198 1.00 93.06 86 ILE A O 1
ATOM 716 N N . PHE A 1 87 ? 5.097 -10.677 -0.968 1.00 91.06 87 PHE A N 1
ATOM 717 C CA . PHE A 1 87 ? 5.977 -10.541 0.183 1.00 91.06 87 PHE A CA 1
ATOM 718 C C . PHE A 1 87 ? 5.943 -9.115 0.722 1.00 91.06 87 PHE A C 1
ATOM 720 O O . PHE A 1 87 ? 6.163 -8.157 -0.021 1.00 91.06 87 PHE A O 1
ATOM 727 N N . ARG A 1 88 ? 5.730 -8.979 2.032 1.00 92.19 88 ARG A N 1
ATOM 728 C CA . ARG A 1 88 ? 5.906 -7.705 2.727 1.00 92.19 88 ARG A CA 1
ATOM 729 C C . ARG A 1 88 ? 7.392 -7.449 2.961 1.00 92.19 88 ARG A C 1
ATOM 731 O O . ARG A 1 88 ? 8.071 -8.254 3.593 1.00 92.19 88 ARG A O 1
ATOM 738 N N . MET A 1 89 ? 7.857 -6.300 2.501 1.00 92.25 89 MET A N 1
ATOM 739 C CA . MET A 1 89 ? 9.203 -5.792 2.728 1.00 92.25 89 MET A CA 1
ATOM 740 C C . MET A 1 89 ? 9.234 -4.953 4.010 1.00 92.25 89 MET A C 1
ATOM 742 O O . MET A 1 89 ? 8.269 -4.251 4.320 1.00 92.25 89 MET A O 1
ATOM 746 N N . ASP A 1 90 ? 10.325 -5.032 4.772 1.00 92.38 90 ASP A N 1
ATOM 747 C CA . ASP A 1 90 ? 10.513 -4.166 5.935 1.00 92.38 90 ASP A CA 1
ATOM 748 C C . ASP A 1 90 ? 10.867 -2.724 5.524 1.00 92.38 90 ASP A C 1
ATOM 750 O O . ASP A 1 90 ? 11.402 -2.479 4.442 1.00 92.38 90 ASP A O 1
ATOM 754 N N . ASN A 1 91 ? 10.573 -1.749 6.390 1.00 92.38 91 ASN A N 1
ATOM 755 C CA . ASN A 1 91 ? 10.780 -0.336 6.058 1.00 92.38 91 ASN A CA 1
ATOM 756 C C . ASN A 1 91 ? 12.266 0.038 5.912 1.00 92.38 91 ASN A C 1
ATOM 758 O O . ASN A 1 91 ? 12.574 0.994 5.199 1.00 92.38 91 ASN A O 1
ATOM 762 N N . THR A 1 92 ? 13.192 -0.710 6.526 1.00 93.75 92 THR A N 1
ATOM 763 C CA . THR A 1 92 ? 14.637 -0.468 6.373 1.00 93.75 92 THR A CA 1
ATOM 764 C C . THR A 1 92 ? 15.072 -0.820 4.956 1.00 93.75 92 THR A C 1
ATOM 766 O O . THR A 1 92 ? 15.667 0.007 4.269 1.00 93.75 92 THR A O 1
ATOM 769 N N . GLN A 1 93 ? 14.716 -2.019 4.492 1.00 94.50 93 GLN A N 1
ATOM 770 C CA . GLN A 1 93 ? 14.963 -2.468 3.131 1.00 94.50 93 GLN A CA 1
ATOM 771 C C . GLN A 1 93 ? 14.238 -1.566 2.130 1.00 94.50 93 GLN A C 1
ATOM 773 O O . GLN A 1 93 ? 14.852 -1.106 1.177 1.00 94.50 93 GLN A O 1
ATOM 778 N N . CYS A 1 94 ? 12.975 -1.225 2.384 1.00 94.88 94 CYS A N 1
ATOM 779 C CA . CYS A 1 94 ? 12.216 -0.348 1.499 1.00 94.88 94 CYS A CA 1
ATOM 780 C C . CYS A 1 94 ? 12.858 1.035 1.331 1.00 94.88 94 CYS A C 1
ATOM 782 O O . CYS A 1 94 ? 12.898 1.567 0.225 1.00 94.88 94 CYS A O 1
ATOM 784 N N . SER A 1 95 ? 13.415 1.600 2.407 1.00 94.19 95 SER A N 1
ATOM 785 C CA . SER A 1 95 ? 14.146 2.872 2.340 1.00 94.19 95 SER A CA 1
ATOM 786 C C . SER A 1 95 ? 15.374 2.770 1.434 1.00 94.19 95 SER A C 1
ATOM 788 O O . SER A 1 95 ? 15.624 3.677 0.643 1.00 94.19 95 SER A O 1
ATOM 790 N N . VAL A 1 96 ? 16.104 1.650 1.503 1.00 94.88 96 VAL A N 1
ATOM 791 C CA . VAL A 1 96 ? 17.262 1.386 0.636 1.00 94.88 96 VAL A CA 1
ATOM 792 C C . VAL A 1 96 ? 16.837 1.267 -0.828 1.00 94.88 96 VAL A C 1
ATOM 794 O O . VAL A 1 96 ? 17.408 1.955 -1.670 1.00 94.88 96 VAL A O 1
ATOM 797 N N . GLU A 1 97 ? 15.819 0.458 -1.124 1.00 94.25 97 GLU A N 1
ATOM 798 C CA . GLU A 1 97 ? 15.328 0.221 -2.492 1.00 94.25 97 GLU A CA 1
ATOM 799 C C . GLU A 1 97 ? 14.734 1.491 -3.129 1.00 94.25 97 GLU A C 1
ATOM 801 O O . GLU A 1 97 ? 14.871 1.716 -4.327 1.00 94.25 97 GLU A O 1
ATOM 806 N N . LEU A 1 98 ? 14.118 2.373 -2.333 1.00 91.69 98 LEU A N 1
ATOM 807 C CA . LEU A 1 98 ? 13.622 3.674 -2.802 1.00 91.69 98 LEU A CA 1
ATOM 808 C C . LEU A 1 98 ? 14.707 4.760 -2.870 1.00 91.69 98 LEU A C 1
ATOM 810 O O . LEU A 1 98 ? 14.413 5.884 -3.286 1.00 91.69 98 LEU A O 1
ATOM 814 N N . ASN A 1 99 ? 15.937 4.467 -2.431 1.00 92.06 99 ASN A N 1
ATOM 815 C CA . ASN A 1 99 ? 17.010 5.446 -2.244 1.00 92.06 99 ASN A CA 1
ATOM 816 C C . ASN A 1 99 ? 16.563 6.653 -1.387 1.00 92.06 99 ASN A C 1
ATOM 818 O O . ASN A 1 99 ? 16.802 7.817 -1.718 1.00 92.06 99 ASN A O 1
ATOM 822 N N . LYS A 1 100 ? 15.868 6.378 -0.279 1.00 88.56 100 LYS A N 1
ATOM 823 C CA . LYS A 1 100 ? 15.376 7.379 0.678 1.00 88.56 100 LYS A CA 1
ATOM 824 C C . LYS A 1 100 ? 16.028 7.179 2.038 1.00 88.56 100 LYS A C 1
ATOM 826 O O . LYS A 1 100 ? 16.474 6.092 2.388 1.00 88.56 100 LYS A O 1
ATOM 831 N N . THR A 1 101 ? 16.074 8.250 2.829 1.00 88.56 101 THR A N 1
ATOM 832 C CA . THR A 1 101 ? 16.608 8.181 4.198 1.00 88.56 101 THR A CA 1
ATOM 833 C C . THR A 1 101 ? 15.755 7.281 5.085 1.00 88.56 101 THR A C 1
ATOM 835 O O . THR A 1 101 ? 16.300 6.476 5.832 1.00 88.56 101 THR A O 1
ATOM 838 N N . GLU A 1 102 ? 14.434 7.432 5.007 1.00 89.81 102 GLU A N 1
ATOM 839 C CA . GLU A 1 102 ? 13.484 6.681 5.820 1.00 89.81 102 GLU A CA 1
ATOM 840 C C . GLU A 1 102 ? 12.103 6.704 5.160 1.00 89.81 102 GLU A C 1
ATOM 842 O O . GLU A 1 102 ? 11.623 7.756 4.723 1.00 89.81 102 GLU A O 1
ATOM 847 N N . VAL A 1 103 ? 11.468 5.537 5.092 1.00 90.12 103 VAL A N 1
ATOM 848 C CA . VAL A 1 103 ? 10.060 5.388 4.724 1.00 90.12 103 VAL A CA 1
ATOM 849 C C . VAL A 1 103 ? 9.199 5.605 5.970 1.00 90.12 103 VAL A C 1
ATOM 851 O O . VAL A 1 103 ? 9.443 4.953 6.986 1.00 90.12 103 VAL A O 1
ATOM 854 N N . PRO A 1 104 ? 8.178 6.478 5.918 1.00 89.75 104 PRO A N 1
ATOM 855 C CA . PRO A 1 104 ? 7.330 6.739 7.075 1.00 89.75 104 PRO A CA 1
ATOM 856 C C . PRO A 1 104 ? 6.604 5.491 7.603 1.00 89.75 104 PRO A C 1
ATOM 858 O O . PRO A 1 104 ? 6.099 4.683 6.828 1.00 89.75 104 PRO A O 1
ATOM 861 N N . ASP A 1 105 ? 6.432 5.391 8.924 1.00 89.62 105 ASP A N 1
ATOM 862 C CA . ASP A 1 105 ? 5.775 4.251 9.600 1.00 89.62 105 ASP A CA 1
ATOM 863 C C . ASP A 1 105 ? 4.301 4.027 9.222 1.00 89.62 105 ASP A C 1
ATOM 865 O O . ASP A 1 105 ? 3.723 2.972 9.504 1.00 89.62 105 ASP A O 1
ATOM 869 N N . TYR A 1 106 ? 3.670 5.024 8.603 1.00 90.56 106 TYR A N 1
ATOM 870 C CA . TYR A 1 106 ? 2.322 4.913 8.052 1.00 90.56 106 TYR A CA 1
ATOM 871 C C . TYR A 1 106 ? 2.293 4.265 6.661 1.00 90.56 106 TYR A C 1
ATOM 873 O O . TYR A 1 106 ? 1.218 4.153 6.070 1.00 90.56 106 TYR A O 1
ATOM 881 N N . MET A 1 107 ? 3.444 3.838 6.140 1.00 92.69 107 MET A N 1
ATOM 882 C CA . MET A 1 107 ? 3.573 3.099 4.891 1.00 92.69 107 MET A CA 1
ATOM 883 C C . MET A 1 107 ? 4.014 1.652 5.136 1.00 92.69 107 MET A C 1
ATOM 885 O O . MET A 1 107 ? 4.713 1.342 6.101 1.00 92.69 107 MET A O 1
ATOM 889 N N . LEU A 1 108 ? 3.596 0.768 4.232 1.00 94.81 108 LEU A N 1
ATOM 890 C CA . LEU A 1 108 ? 4.111 -0.593 4.078 1.00 94.81 108 LEU A CA 1
ATOM 891 C C . LEU A 1 108 ? 4.676 -0.746 2.668 1.00 94.81 108 LEU A C 1
ATOM 893 O O . LEU A 1 108 ? 4.231 -0.052 1.754 1.00 94.81 108 LEU A O 1
ATOM 897 N N . CYS A 1 109 ? 5.589 -1.698 2.483 1.00 95.25 109 CYS A N 1
ATOM 898 C CA . CYS A 1 109 ? 6.220 -1.939 1.192 1.00 95.25 109 CYS A CA 1
ATOM 899 C C . CYS A 1 109 ? 6.136 -3.398 0.749 1.00 95.25 109 CYS A C 1
ATOM 901 O O . CYS A 1 109 ? 6.051 -4.321 1.563 1.00 95.25 109 CYS A O 1
ATOM 903 N N . SER A 1 110 ? 6.231 -3.606 -0.559 1.00 95.38 110 SER A N 1
ATOM 904 C CA . SER A 1 110 ? 6.488 -4.910 -1.170 1.00 95.38 110 SER A CA 1
ATOM 905 C C . SER A 1 110 ? 7.381 -4.745 -2.403 1.00 95.38 110 SER A C 1
ATOM 907 O O . SER A 1 110 ? 7.417 -3.651 -2.966 1.00 95.38 110 SER A O 1
ATOM 909 N N . PRO A 1 111 ? 8.063 -5.803 -2.872 1.00 93.31 111 PRO A N 1
ATOM 910 C CA . PRO A 1 111 ? 8.847 -5.747 -4.108 1.00 93.31 111 PRO A CA 1
ATOM 911 C C . PRO A 1 111 ? 8.030 -5.445 -5.378 1.00 93.31 111 PRO A C 1
ATOM 913 O O . PRO A 1 111 ? 8.611 -5.273 -6.436 1.00 93.31 111 PRO A O 1
ATOM 916 N N . GLY A 1 112 ? 6.697 -5.438 -5.299 1.00 92.31 112 GLY A N 1
ATOM 917 C CA . GLY A 1 112 ? 5.794 -5.243 -6.428 1.00 92.31 112 GLY A CA 1
ATOM 918 C C . GLY A 1 112 ? 4.511 -6.050 -6.245 1.00 92.31 112 GLY A C 1
ATOM 919 O O . GLY A 1 112 ? 4.294 -6.688 -5.212 1.00 92.31 112 GLY A O 1
ATOM 920 N N . GLY A 1 113 ? 3.674 -6.069 -7.280 1.00 89.38 113 GLY A N 1
ATOM 921 C CA . GLY A 1 113 ? 2.524 -6.970 -7.357 1.00 89.38 113 GLY A CA 1
ATOM 922 C C . GLY A 1 113 ? 1.227 -6.326 -7.823 1.00 89.38 113 GLY A C 1
ATOM 923 O O . GLY A 1 113 ? 0.361 -7.054 -8.296 1.00 89.38 113 GLY A O 1
ATOM 924 N N . ALA A 1 114 ? 1.107 -5.009 -7.716 1.00 92.69 114 ALA A N 1
ATOM 925 C CA . ALA A 1 114 ? -0.024 -4.244 -8.225 1.00 92.69 114 ALA A CA 1
ATOM 926 C C . ALA A 1 114 ? 0.368 -3.556 -9.538 1.00 92.69 114 ALA A C 1
ATOM 928 O O . ALA A 1 114 ? 1.527 -3.173 -9.700 1.00 92.69 114 ALA A O 1
ATOM 929 N N . CYS A 1 115 ? -0.593 -3.407 -10.443 1.00 90.44 115 CYS A N 1
ATOM 930 C CA . CYS A 1 115 ? -0.458 -2.672 -11.698 1.00 90.44 115 CYS A CA 1
ATOM 931 C C . CYS A 1 115 ? -1.324 -1.401 -11.682 1.00 90.44 115 CYS A C 1
ATOM 933 O O . CYS A 1 115 ? -2.003 -1.103 -10.693 1.00 90.44 115 CYS A O 1
ATOM 935 N N . PHE A 1 116 ? -1.335 -0.640 -12.782 1.00 87.88 116 PHE A N 1
ATOM 936 C CA . PHE A 1 116 ? -2.251 0.494 -12.912 1.00 87.88 116 PHE A CA 1
ATOM 937 C C . PHE A 1 116 ? -3.702 0.049 -12.704 1.00 87.88 116 PHE A C 1
ATOM 939 O O . PHE A 1 116 ? -4.091 -1.056 -13.067 1.00 87.88 116 PHE A O 1
ATOM 946 N N . GLY A 1 117 ? -4.513 0.895 -12.073 1.00 88.50 117 GLY A N 1
ATOM 947 C CA . GLY A 1 117 ? -5.899 0.560 -11.729 1.00 88.50 117 GLY A CA 1
ATOM 948 C C . GLY A 1 117 ? -6.073 -0.238 -10.430 1.00 88.50 117 GLY A C 1
ATOM 949 O O . GLY A 1 117 ? -7.176 -0.247 -9.891 1.00 88.50 117 GLY A O 1
ATOM 950 N N . ASP A 1 118 ? -5.008 -0.812 -9.860 1.00 93.62 118 ASP A N 1
ATOM 951 C CA . ASP A 1 118 ? -5.070 -1.452 -8.535 1.00 93.62 118 ASP A CA 1
ATOM 952 C C . ASP A 1 118 ? -4.952 -0.445 -7.374 1.00 93.62 118 ASP A C 1
ATOM 954 O O . ASP A 1 118 ? -5.111 -0.818 -6.210 1.00 93.62 118 ASP A O 1
ATOM 958 N N . SER A 1 119 ? -4.687 0.837 -7.659 1.00 94.25 119 SER A N 1
ATOM 959 C CA . SER A 1 119 ? -4.640 1.915 -6.661 1.00 94.25 119 SER A CA 1
ATOM 960 C C . SER A 1 119 ? -5.932 1.995 -5.844 1.00 94.25 119 SER A C 1
ATOM 962 O O . SER A 1 119 ? -7.034 2.040 -6.384 1.00 94.25 119 SER A O 1
ATOM 964 N N . GLY A 1 120 ? -5.800 2.038 -4.517 1.00 95.88 120 GLY A N 1
ATOM 965 C CA . GLY A 1 120 ? -6.922 1.933 -3.581 1.00 95.88 120 GLY A CA 1
ATOM 966 C C . GLY A 1 120 ? -7.323 0.492 -3.235 1.00 95.88 120 GLY A C 1
ATOM 967 O O . GLY A 1 120 ? -8.121 0.289 -2.319 1.00 95.88 120 GLY A O 1
ATOM 968 N N . GLY A 1 121 ? -6.761 -0.506 -3.920 1.00 96.38 121 GLY A N 1
ATOM 969 C CA . GLY A 1 121 ? -6.984 -1.924 -3.658 1.00 96.38 121 GLY A CA 1
ATOM 970 C C . GLY A 1 121 ? -6.415 -2.382 -2.308 1.00 96.38 121 GLY A C 1
ATOM 971 O O . GLY A 1 121 ? -5.525 -1.735 -1.742 1.00 96.38 121 GLY A O 1
ATOM 972 N N . PRO A 1 122 ? -6.922 -3.492 -1.747 1.00 96.81 122 PRO A N 1
ATOM 973 C CA . PRO A 1 122 ? -6.536 -3.930 -0.418 1.00 96.81 122 PRO A CA 1
ATOM 974 C C . PRO A 1 122 ? -5.262 -4.785 -0.440 1.00 96.81 122 PRO A C 1
ATOM 976 O O . PRO A 1 122 ? -5.114 -5.701 -1.246 1.00 96.81 122 PRO A O 1
ATOM 979 N N . LEU A 1 123 ? -4.386 -4.548 0.534 1.00 96.56 123 LEU A N 1
ATOM 980 C CA . LEU A 1 123 ? -3.432 -5.539 1.022 1.00 96.56 123 LEU A CA 1
ATOM 981 C C . LEU A 1 123 ? -4.081 -6.266 2.193 1.00 96.56 123 LEU A C 1
ATOM 983 O O . LEU A 1 123 ? -4.470 -5.628 3.172 1.00 96.56 123 LEU A O 1
ATOM 987 N N . MET A 1 124 ? -4.194 -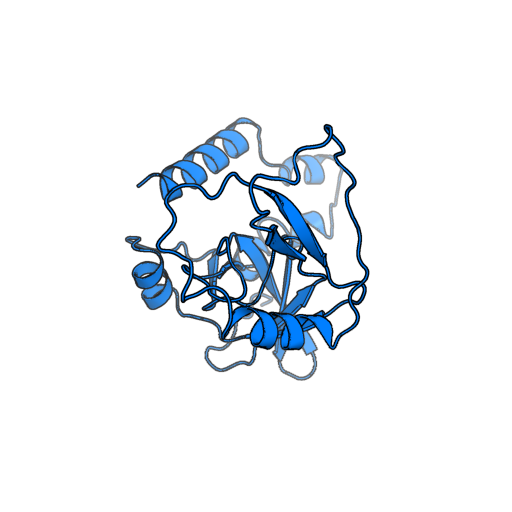7.585 2.113 1.00 95.94 124 MET A N 1
ATOM 988 C CA . MET A 1 124 ? -4.916 -8.399 3.085 1.00 95.94 124 MET A CA 1
ATOM 989 C C . MET A 1 124 ? -4.051 -9.518 3.650 1.00 95.94 124 MET A C 1
ATOM 991 O O . MET A 1 124 ? -3.116 -9.985 3.007 1.00 95.94 124 MET A O 1
ATOM 995 N N . TYR A 1 125 ? -4.386 -9.977 4.850 1.00 95.06 125 TYR A N 1
ATOM 996 C CA . TYR A 1 125 ? -3.829 -11.194 5.434 1.00 95.06 125 TYR A CA 1
ATOM 997 C C . TYR A 1 125 ? -4.901 -11.938 6.224 1.00 95.06 125 TYR A C 1
ATOM 999 O O . TYR A 1 125 ? -5.885 -11.341 6.663 1.00 95.06 125 TYR A O 1
ATOM 1007 N N . GLU A 1 126 ? -4.693 -13.235 6.421 1.00 93.81 126 GLU A N 1
ATOM 1008 C CA . GLU A 1 126 ? -5.565 -14.077 7.236 1.00 93.81 126 GLU A CA 1
ATOM 1009 C C . GLU A 1 126 ? -4.880 -14.398 8.568 1.00 93.81 126 GLU A C 1
ATOM 1011 O O . GLU A 1 126 ? -3.785 -14.959 8.586 1.00 93.81 126 GLU A O 1
ATOM 1016 N N . GLY A 1 127 ? -5.522 -14.039 9.680 1.00 90.38 127 GLY A N 1
ATOM 1017 C CA . GLY A 1 127 ? -5.090 -14.357 11.042 1.00 90.38 127 GLY A CA 1
ATOM 1018 C C . GLY A 1 127 ? -6.256 -14.938 11.836 1.00 90.38 127 GLY A C 1
ATOM 1019 O O . GLY A 1 127 ? -7.375 -14.458 11.715 1.00 90.38 127 GLY A O 1
ATOM 1020 N N . ASP A 1 128 ? -6.027 -16.001 12.607 1.00 89.06 128 ASP A N 1
ATOM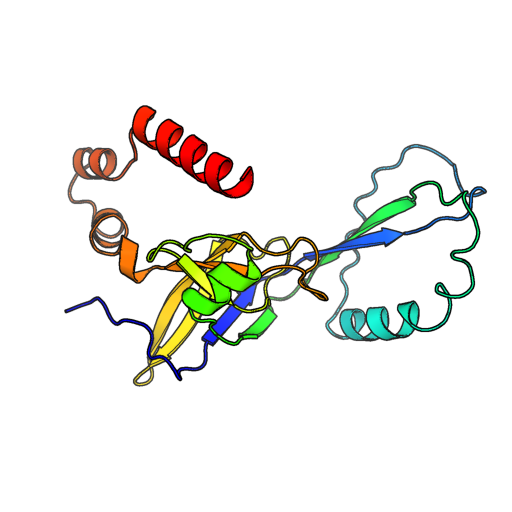 1021 C CA . ASP A 1 128 ? -7.059 -16.639 13.446 1.00 89.06 128 ASP A CA 1
ATOM 1022 C C . ASP A 1 128 ? -8.377 -16.982 12.704 1.00 89.06 128 ASP A C 1
ATOM 1024 O O . ASP A 1 128 ? -9.462 -16.955 13.281 1.00 89.06 128 ASP A O 1
ATOM 1028 N N . GLY A 1 129 ? -8.286 -17.316 11.408 1.00 91.31 129 GLY A N 1
ATOM 1029 C CA . GLY A 1 129 ? -9.436 -17.640 10.547 1.00 91.31 129 GLY A CA 1
ATOM 1030 C C . GLY A 1 129 ? -10.252 -16.431 10.074 1.00 91.31 129 GLY A C 1
ATOM 1031 O O . GLY A 1 129 ? -11.348 -16.603 9.544 1.00 91.31 129 GLY A O 1
ATOM 1032 N N . GLN A 1 130 ? -9.739 -15.214 10.271 1.00 92.44 130 GLN A N 1
ATOM 1033 C CA . GLN A 1 130 ? -10.358 -13.966 9.848 1.00 92.44 130 GLN A CA 1
ATOM 1034 C C . GLN A 1 130 ? -9.427 -13.192 8.912 1.00 92.44 130 GLN A C 1
ATOM 1036 O O . GLN A 1 130 ? -8.216 -13.108 9.115 1.00 92.44 130 GLN A O 1
ATOM 1041 N N . TRP A 1 131 ? -10.018 -12.582 7.889 1.00 93.75 131 TRP A N 1
ATOM 1042 C CA . TRP A 1 131 ? -9.308 -11.698 6.973 1.00 93.75 131 TRP A CA 1
ATOM 1043 C C . TRP A 1 131 ? -9.261 -10.269 7.508 1.00 93.75 131 TRP A C 1
ATOM 1045 O O . TRP A 1 131 ? -10.284 -9.730 7.943 1.00 93.75 131 TRP A O 1
ATOM 1055 N N . TYR A 1 132 ? -8.083 -9.659 7.416 1.00 93.69 132 TYR A N 1
ATOM 1056 C CA . TYR A 1 132 ? -7.794 -8.294 7.842 1.00 93.69 132 TYR A CA 1
ATOM 1057 C C . TYR A 1 132 ? -7.239 -7.476 6.680 1.00 93.69 132 TYR A C 1
ATOM 1059 O O . TYR A 1 132 ? -6.449 -7.981 5.881 1.00 93.69 132 TYR A O 1
ATOM 1067 N N . VAL A 1 133 ? -7.610 -6.195 6.620 1.00 94.69 133 VAL A N 1
ATOM 1068 C CA . VAL A 1 133 ? -7.004 -5.231 5.695 1.00 94.69 133 VAL A CA 1
ATOM 1069 C C . VAL A 1 133 ? -5.795 -4.603 6.375 1.00 94.69 133 VAL A C 1
ATOM 1071 O O . VAL A 1 133 ? -5.902 -3.888 7.369 1.00 94.69 133 VAL A O 1
ATOM 1074 N N . ALA A 1 134 ? -4.635 -4.918 5.830 1.00 94.88 134 ALA A N 1
ATOM 1075 C CA . ALA A 1 134 ? -3.322 -4.501 6.281 1.00 94.88 134 ALA A CA 1
ATOM 1076 C C . ALA A 1 134 ? -2.937 -3.118 5.747 1.00 94.88 134 ALA A C 1
ATOM 1078 O O . ALA A 1 134 ? -2.390 -2.277 6.467 1.00 94.88 134 ALA A O 1
ATOM 1079 N N . GLY A 1 135 ? -3.226 -2.895 4.470 1.00 95.81 135 GLY A N 1
ATOM 1080 C CA . GLY A 1 135 ? -2.831 -1.698 3.754 1.00 95.81 135 GLY A CA 1
ATOM 1081 C C . GLY A 1 135 ? -3.734 -1.413 2.565 1.00 95.81 135 GLY A C 1
ATOM 1082 O O . GLY A 1 135 ? -4.556 -2.244 2.183 1.00 95.81 135 GLY A O 1
ATOM 1083 N N . VAL A 1 136 ? -3.558 -0.232 1.988 1.00 97.38 136 VAL A N 1
ATOM 1084 C CA . VAL A 1 136 ? -4.252 0.224 0.781 1.00 97.38 136 VAL A CA 1
ATOM 1085 C C . VAL A 1 136 ? -3.201 0.594 -0.258 1.00 97.38 136 VAL A C 1
ATOM 1087 O O . VAL A 1 136 ? -2.319 1.391 0.057 1.00 97.38 136 VAL A O 1
ATOM 1090 N N . VAL A 1 137 ? -3.269 0.016 -1.460 1.00 97.06 137 VAL A N 1
ATOM 1091 C CA . VAL A 1 137 ? -2.341 0.309 -2.568 1.00 97.06 137 VAL A CA 1
ATOM 1092 C C . VAL A 1 137 ? -2.353 1.812 -2.843 1.00 97.06 137 VAL A C 1
ATOM 1094 O O . VAL A 1 137 ? -3.427 2.389 -3.014 1.00 97.06 137 VAL A O 1
ATOM 1097 N N . SER A 1 138 ? -1.183 2.452 -2.866 1.00 93.88 138 SER A N 1
ATOM 1098 C CA . SER A 1 138 ? -1.095 3.913 -2.973 1.00 93.88 138 SER A CA 1
ATOM 1099 C C . SER A 1 138 ? -0.227 4.382 -4.127 1.00 93.88 138 SER A C 1
ATOM 1101 O O . SER A 1 138 ? -0.645 5.257 -4.875 1.00 93.88 138 SER A O 1
ATOM 1103 N N . ASP A 1 139 ? 0.985 3.854 -4.230 1.00 91.38 139 ASP A N 1
ATOM 1104 C CA . ASP A 1 139 ? 1.966 4.266 -5.229 1.00 91.38 139 ASP A CA 1
ATOM 1105 C C . ASP A 1 139 ? 2.921 3.107 -5.494 1.00 91.38 139 ASP A C 1
ATOM 1107 O O . ASP A 1 139 ? 3.161 2.296 -4.604 1.00 91.38 139 ASP A O 1
ATOM 1111 N N . GLY A 1 140 ? 3.465 3.006 -6.696 1.00 91.06 140 GLY A N 1
ATOM 1112 C CA . GLY A 1 140 ? 4.260 1.858 -7.092 1.00 91.06 140 GLY A CA 1
ATOM 1113 C C . GLY A 1 140 ? 4.939 2.043 -8.438 1.00 91.06 140 GLY A C 1
ATOM 1114 O O . GLY A 1 140 ? 4.777 3.087 -9.060 1.00 91.06 140 GLY A O 1
ATOM 1115 N N . PRO A 1 141 ? 5.730 1.049 -8.851 1.00 89.00 141 PRO A N 1
ATOM 1116 C CA . PRO A 1 141 ? 6.519 1.103 -10.075 1.00 89.00 141 PRO A CA 1
ATOM 1117 C C . PRO A 1 141 ? 5.659 1.376 -11.310 1.00 89.00 141 PRO A C 1
ATOM 1119 O O . PRO A 1 141 ? 4.491 0.977 -11.348 1.00 89.00 141 PRO A O 1
ATOM 1122 N N . ASP A 1 142 ? 6.256 2.020 -12.312 1.00 84.25 142 ASP A N 1
ATOM 1123 C CA . ASP A 1 142 ? 5.578 2.277 -13.588 1.00 84.25 142 ASP A CA 1
ATOM 1124 C C . ASP A 1 142 ? 5.379 0.964 -14.377 1.00 84.25 142 ASP A C 1
ATOM 1126 O O . ASP A 1 142 ? 4.349 0.785 -15.028 1.00 84.25 142 ASP A O 1
ATOM 1130 N N . ASP A 1 143 ? 6.311 0.000 -14.278 1.00 83.62 143 ASP A N 1
ATOM 1131 C CA . ASP A 1 143 ? 6.119 -1.362 -14.803 1.00 83.62 143 ASP A CA 1
ATOM 1132 C C . ASP A 1 143 ? 5.881 -2.369 -13.669 1.00 83.62 143 ASP A C 1
ATOM 1134 O O . ASP A 1 143 ? 6.751 -2.679 -12.859 1.00 83.62 143 ASP A O 1
ATOM 1138 N N . CYS A 1 144 ? 4.687 -2.953 -13.629 1.00 85.69 144 CYS A N 1
ATOM 1139 C CA . CYS A 1 144 ? 4.336 -3.936 -12.610 1.00 85.69 144 CYS A CA 1
ATOM 1140 C C . CYS A 1 144 ? 4.880 -5.358 -12.858 1.00 85.69 144 CYS A C 1
ATOM 1142 O O . CYS A 1 144 ? 4.812 -6.195 -11.950 1.00 85.69 144 CYS A O 1
ATOM 1144 N N . LEU A 1 145 ? 5.386 -5.663 -14.062 1.00 83.69 145 LEU A N 1
ATOM 1145 C CA . LEU A 1 145 ? 6.009 -6.957 -14.381 1.00 83.69 145 LEU A CA 1
ATOM 1146 C C . LEU A 1 145 ? 7.510 -6.967 -14.089 1.00 83.69 145 LEU A C 1
ATOM 1148 O O . LEU A 1 145 ? 8.027 -8.016 -13.700 1.00 83.69 145 LEU A O 1
ATOM 1152 N N . ASP A 1 146 ? 8.173 -5.825 -14.256 1.00 83.94 146 ASP A N 1
ATOM 1153 C CA . ASP A 1 146 ? 9.583 -5.624 -13.914 1.00 83.94 146 ASP A CA 1
ATOM 1154 C C . ASP A 1 146 ? 9.737 -4.377 -13.026 1.00 83.94 146 ASP A C 1
ATOM 1156 O O . ASP A 1 146 ? 10.120 -3.310 -13.503 1.00 83.94 146 ASP A O 1
ATOM 1160 N N . PRO A 1 147 ? 9.355 -4.484 -11.741 1.00 88.81 147 PRO A N 1
ATOM 1161 C CA . PRO A 1 147 ? 9.256 -3.340 -10.848 1.00 88.81 147 PRO A CA 1
ATOM 1162 C C . PRO A 1 147 ? 10.633 -2.747 -10.531 1.00 88.81 147 PRO A C 1
ATOM 1164 O O . PRO A 1 147 ? 11.453 -3.367 -9.854 1.00 88.81 147 PRO A O 1
ATOM 1167 N N . GLU A 1 148 ? 10.863 -1.504 -10.950 1.00 90.69 148 GLU A N 1
ATOM 1168 C CA . GLU A 1 148 ? 12.107 -0.761 -10.714 1.00 90.69 148 GLU A CA 1
ATOM 1169 C C . GLU A 1 148 ? 12.215 -0.189 -9.294 1.00 90.69 148 GLU A C 1
ATOM 1171 O O . GLU A 1 148 ? 13.283 0.254 -8.865 1.00 90.69 148 GLU A O 1
ATOM 1176 N N . ARG A 1 149 ? 11.097 -0.177 -8.563 1.00 93.44 149 ARG A N 1
ATOM 1177 C CA . ARG A 1 149 ? 10.993 0.318 -7.191 1.00 93.44 149 ARG A CA 1
ATOM 1178 C C . ARG A 1 149 ? 9.909 -0.429 -6.412 1.00 93.44 149 ARG A C 1
ATOM 1180 O O . ARG A 1 149 ? 8.972 -0.958 -7.013 1.00 93.44 149 ARG A O 1
ATOM 1187 N N . PRO A 1 150 ? 9.976 -0.434 -5.069 1.00 96.00 150 PRO A N 1
ATOM 1188 C CA . PRO A 1 150 ? 8.937 -1.033 -4.246 1.00 96.00 150 PRO A CA 1
ATOM 1189 C C . PRO A 1 150 ? 7.547 -0.433 -4.484 1.00 96.00 150 PRO A C 1
ATOM 1191 O O . PRO A 1 150 ? 7.383 0.775 -4.668 1.00 96.00 150 PRO A O 1
ATOM 1194 N N . LEU A 1 151 ? 6.538 -1.293 -4.368 1.00 95.75 151 LEU A N 1
ATOM 1195 C CA . LEU A 1 151 ? 5.136 -0.908 -4.251 1.00 95.75 151 LEU A CA 1
ATOM 1196 C C . LEU A 1 151 ? 4.837 -0.481 -2.809 1.00 95.75 151 LEU A C 1
ATOM 1198 O O . LEU A 1 151 ? 5.163 -1.206 -1.863 1.00 95.75 151 LEU A O 1
ATOM 1202 N N . LEU A 1 152 ? 4.177 0.665 -2.662 1.00 95.69 152 LEU A N 1
ATOM 1203 C CA . LEU A 1 152 ? 3.846 1.326 -1.408 1.00 95.69 152 LEU A CA 1
ATOM 1204 C C . LEU A 1 152 ? 2.352 1.238 -1.093 1.00 95.69 152 LEU A C 1
ATOM 1206 O O . LEU A 1 152 ? 1.480 1.487 -1.933 1.00 95.69 152 LEU A O 1
ATOM 1210 N N . PHE A 1 153 ? 2.064 0.966 0.175 1.00 96.62 153 PHE A N 1
ATOM 1211 C CA . PHE A 1 153 ? 0.713 0.916 0.717 1.00 96.62 153 PHE A CA 1
ATOM 1212 C C . PHE A 1 153 ? 0.567 1.885 1.884 1.00 96.62 153 PHE A C 1
ATOM 1214 O O . PHE A 1 153 ? 1.474 2.005 2.705 1.00 96.62 153 PHE A O 1
ATOM 1221 N N . ILE A 1 154 ? -0.609 2.492 2.034 1.00 95.56 154 ILE A N 1
ATOM 1222 C CA . ILE A 1 154 ? -0.988 3.181 3.270 1.00 95.56 154 ILE A CA 1
ATOM 1223 C C . ILE A 1 154 ? -1.360 2.138 4.324 1.00 95.56 154 ILE A C 1
ATOM 1225 O O . ILE A 1 154 ? -2.267 1.335 4.113 1.00 95.56 154 ILE A O 1
ATOM 1229 N N . LYS A 1 155 ? -0.671 2.151 5.467 1.00 94.69 155 LYS A N 1
ATOM 1230 C CA . LYS A 1 155 ? -0.868 1.219 6.582 1.00 94.69 155 LYS A CA 1
ATOM 1231 C C . LYS A 1 155 ? -2.180 1.509 7.309 1.00 94.69 155 LYS A C 1
ATOM 1233 O O . LYS A 1 155 ? -2.287 2.511 8.013 1.00 94.69 155 LYS A O 1
ATOM 1238 N N . VAL A 1 156 ? -3.161 0.611 7.213 1.00 94.62 156 VAL A N 1
ATOM 1239 C CA . VAL A 1 156 ? -4.506 0.844 7.776 1.00 94.62 156 VAL A CA 1
ATOM 1240 C C . VAL A 1 156 ? -4.469 1.040 9.291 1.00 94.62 156 VAL A C 1
ATOM 1242 O O . VAL A 1 156 ? -5.130 1.947 9.795 1.00 94.62 156 VAL A O 1
ATOM 1245 N N . SER A 1 157 ? -3.659 0.257 10.018 1.00 93.00 157 SER A N 1
ATOM 1246 C CA . SER A 1 157 ? -3.579 0.347 11.486 1.00 93.00 157 SER A CA 1
ATOM 1247 C C . SER A 1 157 ? -3.167 1.736 11.984 1.00 93.00 157 SER A C 1
ATOM 1249 O O . SER A 1 157 ? -3.590 2.141 13.063 1.00 93.00 157 SER A O 1
ATOM 1251 N N . HIS A 1 158 ? -2.412 2.495 11.181 1.00 91.69 158 HIS A N 1
ATOM 1252 C CA . HIS A 1 158 ? -1.991 3.854 11.517 1.00 91.69 158 HIS A CA 1
ATOM 1253 C C . HIS A 1 158 ? -3.160 4.855 11.523 1.00 91.69 158 HIS A C 1
ATOM 1255 O O . HIS A 1 158 ? -3.129 5.839 12.257 1.00 91.69 158 HIS A O 1
ATOM 1261 N N . PHE A 1 159 ? -4.209 4.604 10.733 1.00 90.88 159 PHE A N 1
ATOM 1262 C CA . PHE A 1 159 ? -5.327 5.533 10.532 1.00 90.88 159 PHE A CA 1
ATOM 1263 C C . PHE A 1 159 ? -6.628 5.089 11.212 1.00 90.88 159 PHE A C 1
ATOM 1265 O O . PHE A 1 159 ? -7.660 5.741 11.037 1.00 90.88 159 PHE A O 1
ATOM 1272 N N . LEU A 1 160 ? -6.605 4.009 12.002 1.00 89.12 160 LEU A N 1
ATOM 1273 C CA . LEU A 1 160 ? -7.807 3.472 12.644 1.00 89.12 160 LEU A CA 1
ATOM 1274 C C . LEU A 1 160 ? -8.488 4.493 13.563 1.00 89.12 160 LEU A C 1
ATOM 1276 O O . LEU A 1 160 ? -9.651 4.831 13.355 1.00 89.12 160 LEU A O 1
ATOM 1280 N N . ASP A 1 161 ? -7.750 5.023 14.537 1.00 87.00 161 ASP A N 1
ATOM 1281 C CA . ASP A 1 161 ? -8.307 5.927 15.549 1.00 87.00 161 ASP A CA 1
ATOM 1282 C C . ASP A 1 161 ? -8.562 7.335 15.003 1.00 87.00 161 ASP A C 1
ATOM 1284 O O . ASP A 1 161 ? -9.561 7.967 15.343 1.00 87.00 161 ASP A O 1
ATOM 1288 N N . ALA A 1 162 ? -7.664 7.824 14.146 1.00 84.75 162 ALA A N 1
ATOM 1289 C CA . ALA A 1 162 ? -7.717 9.188 13.629 1.00 84.75 162 ALA A CA 1
ATOM 1290 C C . ALA A 1 162 ? -8.731 9.372 12.488 1.00 84.75 162 ALA A C 1
ATOM 1292 O O . ALA A 1 162 ? -9.206 10.487 12.285 1.00 84.75 162 ALA A O 1
ATOM 1293 N N . PHE A 1 163 ? -9.057 8.312 11.739 1.00 86.94 163 PHE A N 1
ATOM 1294 C CA . PHE A 1 163 ? -9.892 8.415 10.539 1.00 86.94 163 PHE A CA 1
ATOM 1295 C C . PHE A 1 163 ? -10.953 7.317 10.437 1.00 86.94 163 PHE A C 1
ATOM 1297 O O . PHE A 1 163 ? -12.140 7.633 10.376 1.00 86.94 163 PHE A O 1
ATOM 1304 N N . VAL A 1 164 ? -10.566 6.037 10.449 1.00 89.31 164 VAL A N 1
ATOM 1305 C CA . VAL A 1 164 ? -11.487 4.933 10.120 1.00 89.31 164 VAL A CA 1
ATOM 1306 C C . VAL A 1 164 ? -12.630 4.822 11.131 1.00 89.31 164 VAL A C 1
ATOM 1308 O O . VAL A 1 164 ? -13.792 4.842 10.734 1.00 89.31 164 VAL A O 1
ATOM 1311 N N . TYR A 1 165 ? -12.347 4.747 12.435 1.00 87.31 165 TYR A N 1
ATOM 1312 C CA . TYR A 1 165 ? -13.401 4.625 13.448 1.00 87.31 165 TYR A CA 1
ATOM 1313 C C . TYR A 1 165 ? -14.327 5.843 13.515 1.00 87.31 165 TYR A C 1
ATOM 1315 O O . TYR A 1 165 ? -15.544 5.636 13.542 1.00 87.31 165 TYR A O 1
ATOM 1323 N N . PRO A 1 166 ? -13.818 7.092 13.493 1.00 86.44 166 PRO A N 1
ATOM 1324 C CA . PRO A 1 166 ? -14.672 8.265 13.350 1.00 86.44 166 PRO A CA 1
ATOM 1325 C C . PRO A 1 166 ? -15.568 8.215 12.103 1.00 86.44 166 PRO A C 1
ATOM 1327 O O . PRO A 1 166 ? -16.762 8.489 12.204 1.00 86.44 166 PRO A O 1
ATOM 1330 N N . ALA A 1 167 ? -15.022 7.822 10.946 1.00 86.94 167 ALA A N 1
ATOM 1331 C CA . ALA A 1 167 ? -15.754 7.771 9.678 1.00 86.94 167 ALA A CA 1
ATOM 1332 C C . ALA A 1 167 ? -16.809 6.659 9.627 1.00 86.94 167 ALA A C 1
ATOM 1334 O O . ALA A 1 167 ? -17.842 6.819 8.981 1.00 86.94 167 ALA A O 1
ATOM 1335 N N . MET A 1 168 ? -16.577 5.541 10.317 1.00 86.44 168 MET A N 1
ATOM 1336 C CA . MET A 1 168 ? -17.520 4.420 10.366 1.00 86.44 168 MET A CA 1
ATOM 1337 C C . MET A 1 168 ? -18.734 4.681 11.263 1.00 86.44 168 MET A C 1
ATOM 1339 O O . MET A 1 168 ? -19.766 4.036 11.082 1.00 86.44 168 MET A O 1
ATOM 1343 N N . ASN A 1 169 ? -18.632 5.586 12.239 1.00 82.31 169 ASN A N 1
ATOM 1344 C CA . ASN A 1 169 ? -19.734 5.894 13.149 1.00 82.31 169 ASN A CA 1
ATOM 1345 C C . ASN A 1 169 ? -19.825 7.399 13.457 1.00 82.31 169 ASN A C 1
ATOM 1347 O O . ASN A 1 169 ? -19.566 7.820 14.593 1.00 82.31 169 ASN A O 1
ATOM 1351 N N . PRO A 1 170 ? -20.193 8.223 12.462 1.00 75.62 170 PRO A N 1
ATOM 1352 C CA . PRO A 1 170 ? -20.339 9.651 12.671 1.00 75.62 170 PRO A CA 1
ATOM 1353 C C . PRO A 1 170 ? -21.558 9.916 13.555 1.00 75.62 170 PRO A C 1
ATOM 1355 O O . PRO A 1 170 ? -22.691 9.589 13.201 1.00 75.62 170 PRO A O 1
ATOM 1358 N N . LYS A 1 171 ? -21.340 10.505 14.735 1.00 72.50 171 LYS A N 1
ATOM 1359 C CA . LYS A 1 171 ? -22.427 10.756 15.694 1.00 72.50 171 LYS A CA 1
ATOM 1360 C C . LYS A 1 171 ? -23.281 11.965 15.289 1.00 72.50 171 LYS A C 1
ATOM 1362 O O . LYS A 1 171 ? -24.459 12.009 15.636 1.00 72.50 171 LYS A O 1
ATOM 1367 N N . THR A 1 172 ? -22.719 12.927 14.551 1.00 72.38 172 THR A N 1
ATOM 1368 C CA . THR A 1 172 ? -23.383 14.155 14.076 1.00 72.38 172 THR A CA 1
ATOM 1369 C C . THR A 1 172 ? -22.776 14.683 12.761 1.00 72.38 172 THR A C 1
ATOM 1371 O O . THR A 1 172 ? -21.654 14.336 12.399 1.00 72.38 172 THR A O 1
ATOM 1374 N N . GLU A 1 173 ? -23.468 15.596 12.060 1.00 66.94 173 GLU A N 1
ATOM 1375 C CA . GLU A 1 173 ? -22.908 16.318 10.893 1.00 66.94 173 GLU A CA 1
ATOM 1376 C C . GLU A 1 173 ? -21.644 17.131 11.222 1.00 66.94 173 GLU A C 1
ATOM 1378 O O . GLU A 1 173 ? -20.792 17.338 10.356 1.00 66.94 173 GLU A O 1
ATOM 1383 N N . ASN A 1 174 ? -21.502 17.604 12.463 1.00 66.81 174 ASN A N 1
ATOM 1384 C CA . ASN A 1 174 ? -20.285 18.288 12.892 1.00 66.81 174 ASN A CA 1
ATOM 1385 C C . ASN A 1 174 ? -19.120 17.311 13.069 1.00 66.81 174 ASN A C 1
ATOM 1387 O O . ASN A 1 174 ? -17.991 17.684 12.759 1.00 66.81 174 ASN A O 1
ATOM 1391 N N . ASP A 1 175 ? -19.389 16.064 13.468 1.00 66.81 175 ASP A N 1
ATOM 1392 C CA . ASP A 1 175 ? -18.355 15.029 13.546 1.00 66.81 175 ASP A CA 1
ATOM 1393 C C . ASP A 1 175 ? -17.811 14.684 12.148 1.00 66.81 175 ASP A C 1
ATOM 1395 O O . ASP A 1 175 ? -16.605 14.513 11.977 1.00 66.81 175 ASP A O 1
ATOM 1399 N N . ASN A 1 176 ? -18.667 14.713 11.116 1.00 65.62 176 ASN A N 1
ATOM 1400 C CA . ASN A 1 176 ? -18.234 14.586 9.717 1.00 65.62 176 ASN A CA 1
ATOM 1401 C C . ASN A 1 176 ? -17.262 15.701 9.307 1.00 65.62 176 ASN A C 1
ATOM 1403 O O . ASN A 1 176 ? -16.277 15.444 8.617 1.00 65.62 176 ASN A O 1
ATOM 1407 N N . LYS A 1 177 ? -17.497 16.942 9.753 1.00 66.88 177 LYS A N 1
ATOM 1408 C CA . LYS A 1 177 ? -16.594 18.067 9.458 1.00 66.88 177 LYS A CA 1
ATOM 1409 C C . LYS A 1 177 ? -15.249 17.955 10.171 1.00 66.88 177 LYS A C 1
ATOM 1411 O O . LYS A 1 177 ? -14.267 18.449 9.632 1.00 66.88 177 LYS A O 1
ATOM 1416 N N . THR A 1 178 ? -15.187 17.320 11.342 1.00 72.31 178 THR A N 1
ATOM 1417 C CA . THR A 1 178 ? -13.918 17.076 12.052 1.00 72.31 178 THR A CA 1
ATOM 1418 C C . THR A 1 178 ? -13.072 15.952 11.454 1.00 72.31 178 THR A C 1
ATOM 1420 O O . THR A 1 178 ? -11.881 15.898 11.738 1.00 72.31 178 THR A O 1
ATOM 1423 N N . ILE A 1 179 ? -13.655 15.079 10.625 1.00 77.88 179 ILE A N 1
ATOM 1424 C CA . ILE A 1 179 ? -12.937 13.995 9.927 1.00 77.88 179 ILE A CA 1
ATOM 1425 C C . ILE A 1 179 ? -12.276 14.508 8.643 1.00 77.88 179 ILE A C 1
ATOM 1427 O O . ILE A 1 179 ? -11.202 14.047 8.256 1.00 77.88 179 ILE A O 1
ATOM 1431 N N . CYS A 1 180 ? -12.906 15.474 7.974 1.00 81.12 180 CYS A N 1
ATOM 1432 C CA . CYS A 1 180 ? -12.348 16.093 6.781 1.00 81.12 180 CYS A CA 1
ATOM 1433 C C . CYS A 1 180 ? -11.089 16.904 7.115 1.00 81.12 180 CYS A C 1
ATOM 1435 O O . CYS A 1 180 ? -11.094 17.753 8.007 1.00 81.12 180 CYS A O 1
ATOM 1437 N N . ALA A 1 181 ? -10.024 16.701 6.338 1.00 82.12 181 ALA A N 1
ATOM 1438 C CA . ALA A 1 181 ? -8.854 17.565 6.403 1.00 82.12 181 ALA A CA 1
ATOM 1439 C C . ALA A 1 181 ? -9.234 19.008 6.034 1.00 82.12 181 ALA A C 1
ATOM 1441 O O . ALA A 1 181 ? -10.014 19.244 5.106 1.00 82.12 181 ALA A O 1
ATOM 1442 N N . SER A 1 182 ? -8.654 19.985 6.734 1.00 86.62 182 SER A N 1
ATOM 1443 C CA . SER A 1 182 ? -8.753 21.381 6.311 1.00 86.62 182 SER A CA 1
ATOM 1444 C C . SER A 1 182 ? -8.024 21.587 4.980 1.00 86.62 182 SER A C 1
ATOM 1446 O O . SER A 1 182 ? -7.101 20.848 4.633 1.00 86.62 182 SER A O 1
ATOM 1448 N N . GLU A 1 183 ? -8.406 22.623 4.234 1.00 88.31 183 GLU A N 1
ATOM 1449 C CA . GLU A 1 183 ? -7.727 22.996 2.986 1.00 88.31 183 GLU A CA 1
ATOM 1450 C C . GLU A 1 183 ? -6.221 23.223 3.176 1.00 88.31 183 GLU A C 1
ATOM 1452 O O . GLU A 1 183 ? -5.417 22.809 2.339 1.00 88.31 183 GLU A O 1
ATOM 1457 N N . ASP A 1 184 ? -5.826 23.832 4.293 1.00 91.06 184 ASP A N 1
ATOM 1458 C CA . ASP A 1 184 ? -4.419 24.083 4.600 1.00 91.06 184 ASP A CA 1
ATOM 1459 C C . ASP A 1 184 ? -3.675 22.784 4.930 1.00 91.06 184 ASP A C 1
ATOM 1461 O O . ASP A 1 184 ? -2.589 22.557 4.395 1.00 91.06 184 ASP A O 1
ATOM 1465 N N . ALA A 1 185 ? -4.289 21.880 5.705 1.00 86.50 185 ALA A N 1
ATOM 1466 C CA . ALA A 1 185 ? -3.724 20.558 5.977 1.00 86.50 185 ALA A CA 1
ATOM 1467 C C . ALA A 1 185 ? -3.588 19.722 4.693 1.00 86.50 185 ALA A C 1
ATOM 1469 O O . ALA A 1 185 ? -2.582 19.040 4.497 1.00 86.50 185 ALA A O 1
ATOM 1470 N N . ARG A 1 186 ? -4.562 19.815 3.774 1.00 86.25 186 ARG A N 1
ATOM 1471 C CA . ARG A 1 186 ? -4.499 19.170 2.455 1.00 86.25 186 ARG A CA 1
ATOM 1472 C C . ARG A 1 186 ? -3.323 19.696 1.632 1.00 86.25 186 ARG A C 1
ATOM 1474 O O . ARG A 1 186 ? -2.560 18.900 1.090 1.00 86.25 186 ARG A O 1
ATOM 1481 N N . LYS A 1 187 ? -3.150 21.021 1.550 1.00 88.50 187 LYS A N 1
ATOM 1482 C CA . LYS A 1 187 ? -2.029 21.646 0.823 1.00 88.50 187 LYS A CA 1
ATOM 1483 C C . LYS A 1 187 ? -0.681 21.262 1.421 1.00 88.50 187 LYS A C 1
ATOM 1485 O O . LYS A 1 187 ? 0.243 20.945 0.675 1.00 88.50 187 LYS A O 1
ATOM 1490 N N . GLU A 1 188 ? -0.570 21.269 2.747 1.00 88.06 188 GLU A N 1
ATOM 1491 C CA . GLU A 1 188 ? 0.642 20.851 3.449 1.00 88.06 188 GLU A CA 1
ATOM 1492 C C . GLU A 1 188 ? 0.978 19.384 3.154 1.00 88.06 188 GLU A C 1
ATOM 1494 O O . GLU A 1 188 ? 2.118 19.083 2.799 1.00 88.06 188 GLU A O 1
ATOM 1499 N N . CYS A 1 189 ? -0.014 18.491 3.234 1.00 82.94 189 CYS A N 1
ATOM 1500 C CA . CYS A 1 189 ? 0.136 17.068 2.933 1.00 82.94 189 CYS A CA 1
ATOM 1501 C C . CYS A 1 189 ? 0.666 16.845 1.511 1.00 82.94 189 CYS A C 1
ATOM 1503 O O . CYS A 1 189 ? 1.726 16.246 1.334 1.00 82.94 189 CYS A O 1
ATOM 1505 N N . VAL A 1 190 ? -0.015 17.410 0.509 1.00 83.56 190 VAL A N 1
ATOM 1506 C CA . VAL A 1 190 ? 0.370 17.289 -0.905 1.00 83.56 190 VAL A CA 1
ATOM 1507 C C . VAL A 1 190 ? 1.778 17.843 -1.142 1.00 83.56 190 VAL A C 1
ATOM 1509 O O . VAL A 1 190 ? 2.594 17.206 -1.804 1.00 83.56 190 VAL A O 1
ATOM 1512 N N . THR A 1 191 ? 2.105 18.993 -0.548 1.00 84.00 191 THR A N 1
ATOM 1513 C CA . THR A 1 191 ? 3.431 19.612 -0.696 1.00 84.00 191 THR A CA 1
ATOM 1514 C C . THR A 1 191 ? 4.532 18.741 -0.095 1.00 84.00 191 THR A C 1
ATOM 1516 O O . THR A 1 191 ? 5.569 18.549 -0.726 1.00 84.00 191 THR A O 1
ATOM 1519 N N . LYS A 1 192 ? 4.320 18.192 1.109 1.00 79.06 192 LYS A N 1
ATOM 1520 C CA . LYS A 1 192 ? 5.289 17.297 1.760 1.00 79.06 192 LYS A CA 1
ATOM 1521 C C . LYS A 1 192 ? 5.472 15.999 0.981 1.00 79.06 192 LYS A C 1
ATOM 1523 O O . LYS A 1 192 ? 6.608 15.574 0.799 1.00 79.06 192 LYS A O 1
ATOM 1528 N N . TYR A 1 193 ? 4.378 15.409 0.503 1.00 73.06 193 TYR A N 1
ATOM 1529 C CA . TYR A 1 193 ? 4.411 14.181 -0.283 1.00 73.06 193 TYR A CA 1
ATOM 1530 C C . TYR A 1 193 ? 5.202 14.377 -1.582 1.00 73.06 193 TYR A C 1
ATOM 1532 O O . TYR A 1 193 ? 6.186 13.684 -1.805 1.00 73.06 193 TYR A O 1
ATOM 1540 N N . TYR A 1 194 ? 4.896 15.395 -2.389 1.00 72.25 194 TYR A N 1
ATOM 1541 C CA . TYR A 1 194 ? 5.672 15.646 -3.612 1.00 72.25 194 TYR A CA 1
ATOM 1542 C C . TYR A 1 194 ? 7.121 16.083 -3.337 1.00 72.25 194 TYR A C 1
ATOM 1544 O O . TYR A 1 194 ? 8.022 15.761 -4.111 1.00 72.25 194 TYR A O 1
ATOM 1552 N N . ALA A 1 195 ? 7.392 16.774 -2.225 1.00 72.06 195 ALA A N 1
ATOM 1553 C CA . ALA A 1 195 ? 8.762 17.092 -1.821 1.00 72.06 195 ALA A CA 1
ATOM 1554 C C . ALA A 1 195 ? 9.584 15.846 -1.443 1.00 72.06 195 ALA A C 1
ATOM 1556 O O . ALA A 1 195 ? 10.805 15.875 -1.586 1.00 72.06 195 ALA A O 1
ATOM 1557 N N . PHE A 1 196 ? 8.938 14.770 -0.980 1.00 65.56 196 PHE A N 1
ATOM 1558 C CA . PHE A 1 196 ? 9.588 13.487 -0.707 1.00 65.56 196 PHE A CA 1
ATOM 1559 C C . PHE A 1 196 ? 10.045 12.786 -1.998 1.00 65.56 196 PHE A C 1
ATOM 1561 O O . PHE A 1 196 ? 11.142 12.229 -2.022 1.00 65.56 196 PHE A O 1
ATOM 1568 N N . TYR A 1 197 ? 9.274 12.866 -3.088 1.00 60.69 197 TYR A N 1
ATOM 1569 C CA . TYR A 1 197 ? 9.659 12.268 -4.379 1.00 60.69 197 TYR A CA 1
ATOM 1570 C C . TYR A 1 197 ? 10.750 13.056 -5.104 1.00 60.69 197 TYR A C 1
ATOM 1572 O O . TYR A 1 197 ? 11.649 12.453 -5.678 1.00 60.69 197 TYR A O 1
ATOM 1580 N N . ASN A 1 198 ? 10.732 14.387 -5.010 1.00 58.16 198 ASN A N 1
ATOM 1581 C CA . ASN A 1 198 ? 11.657 15.270 -5.732 1.00 58.16 198 ASN A CA 1
ATOM 1582 C C . ASN A 1 198 ? 13.068 15.400 -5.110 1.00 58.16 198 ASN A C 1
ATOM 1584 O O . ASN A 1 198 ? 13.796 16.330 -5.465 1.00 58.16 198 ASN A O 1
ATOM 1588 N N . ARG A 1 199 ? 13.447 14.541 -4.156 1.00 49.03 199 ARG A N 1
ATOM 1589 C CA . ARG A 1 199 ? 14.752 14.572 -3.471 1.00 49.03 199 ARG A CA 1
ATOM 1590 C C . ARG A 1 199 ? 15.520 13.272 -3.589 1.00 49.03 199 ARG A C 1
ATOM 1592 O O . ARG A 1 199 ? 14.886 12.210 -3.398 1.00 49.03 199 ARG A O 1
#

Sequence (199 aa):
ENCAEIPSNIRTYIAGWGQKEVFDTLPDDYFNEYYYEEFEEDMAKDGILQAREEFSDYELTNMASPRAVGGPVRFLRSVELMWREIFRMDNTQCSVELNKTEVPDYMLCSPGGACFGDSGGPLMYEGDGQWYVAGVVSDGPDDCLDPERPLLFIKVSHFLDAFVYPAMNPKTENDNKTICASEDARKECVTKYYAFYNR